Protein AF-A0A1V9YMW7-F1 (afdb_monomer)

Organism: Achlya hypogyna (NCBI:txid1202772)

Solvent-accessible surface area (backbone atoms only — not comparable to full-atom values): 20521 Å² total; per-residue (Å²): 128,87,73,77,84,51,61,49,81,56,49,61,68,67,34,45,72,43,54,56,58,71,46,50,44,55,47,32,55,76,43,71,38,52,63,47,34,66,68,51,30,47,51,53,45,52,53,46,46,53,49,52,53,54,38,52,59,40,14,48,55,47,26,49,73,73,70,50,77,53,41,40,38,67,20,43,52,56,20,37,48,69,77,40,76,81,66,76,57,88,90,73,63,81,77,63,90,65,76,82,75,77,81,75,88,74,88,82,90,83,89,81,88,83,83,90,76,92,71,93,74,79,84,60,65,62,62,53,54,51,46,48,48,50,55,66,66,40,86,42,78,60,72,43,52,73,94,68,50,88,43,75,80,75,49,40,64,57,50,52,50,52,50,52,55,57,60,64,56,50,44,74,57,97,69,34,33,35,47,52,70,71,57,44,54,54,58,72,67,48,84,66,98,58,99,64,78,59,64,68,68,31,55,55,47,30,44,56,58,36,25,87,52,53,66,38,73,60,18,48,52,46,47,48,55,52,50,54,51,48,48,42,47,27,40,56,76,34,66,57,29,55,51,43,52,50,52,52,52,50,52,51,53,54,48,53,52,51,53,47,53,50,51,52,52,51,51,52,51,51,51,53,52,49,54,54,51,51,53,52,50,52,51,54,51,50,64,68,66,50,75,75,74,75,77,75,84,70,88,68,100,70,82,91,76,82,72,81,85,82,74,81,70,82,81,78,70,80,55,76,70,78,70,60,81,77,64,77,83,77,84,77,81,82,77,88,127

Mean predicted aligned error: 17.95 Å

Sequence (337 aa):
MVFTAYLREADIAAMEDCIKLHEVRRFFLRAGLYLATDATTSQARTTLVAFVADLLKRAQGAMELDGRMEFVAKDIRAALAFIDPRLRIYGLDNVTDEPSQDDDASNSDDESDADDSSSESDSDADDEVDRQVEEALGDEPDFGDGDFSDSEEAGNAGYTAAFAREDALWINENGVFRLENGDAETASAAELDIPYLIPRSAFVSMCAVASNLTISRAGLSALHSAAEHFLFKELENGKLGSDIACTMLQDFVTEQAAERAELEAQIATQAAQLTVLTAKLDKFKQDKMTPRKSLALSDGNTVRVALKDKFGTPRKRLSSEMLQENQPPTPQSVRYR

Structure (mmCIF, N/CA/C/O backbone):
data_AF-A0A1V9YMW7-F1
#
_entry.id   AF-A0A1V9YMW7-F1
#
loop_
_atom_site.group_PDB
_atom_site.id
_atom_site.type_symbol
_atom_site.label_atom_id
_atom_site.label_alt_id
_atom_site.label_comp_id
_atom_site.label_asym_id
_atom_site.label_entity_id
_atom_site.label_seq_id
_atom_site.pdbx_PDB_ins_code
_atom_site.Cartn_x
_atom_site.Cartn_y
_atom_site.Cartn_z
_atom_site.occupancy
_atom_site.B_iso_or_equiv
_atom_site.auth_seq_id
_atom_site.auth_comp_id
_atom_site.auth_asym_id
_atom_site.auth_atom_id
_atom_site.pdbx_PDB_model_num
ATOM 1 N N . MET A 1 1 ? -3.036 8.275 35.159 1.00 44.94 1 MET A N 1
ATOM 2 C CA . MET A 1 1 ? -1.925 7.295 35.220 1.00 44.94 1 MET A CA 1
ATOM 3 C C . MET A 1 1 ? -1.493 7.108 33.773 1.00 44.94 1 MET A C 1
ATOM 5 O O . MET A 1 1 ? -2.373 6.858 32.974 1.00 44.94 1 MET A O 1
ATOM 9 N N . VAL A 1 2 ? -0.243 7.382 33.391 1.00 45.50 2 VAL A N 1
ATOM 10 C CA . VAL A 1 2 ? 0.163 7.354 31.967 1.00 45.50 2 VAL A CA 1
ATOM 11 C C . VAL A 1 2 ? 0.724 5.964 31.660 1.00 45.50 2 VAL A C 1
ATOM 13 O O . VAL A 1 2 ? 1.727 5.581 32.264 1.00 45.50 2 VAL A O 1
ATOM 16 N N . PHE A 1 3 ? 0.075 5.201 30.774 1.00 52.25 3 PHE A N 1
ATOM 17 C CA . PHE A 1 3 ? 0.412 3.801 30.471 1.00 52.25 3 PHE A CA 1
ATOM 18 C C . PHE A 1 3 ? 1.362 3.663 29.265 1.00 52.25 3 PHE A C 1
ATOM 20 O O . PHE A 1 3 ? 1.464 2.604 28.648 1.00 52.25 3 PHE A O 1
ATOM 27 N N . THR A 1 4 ? 2.176 4.686 28.992 1.00 52.09 4 THR A N 1
ATOM 28 C CA . THR A 1 4 ? 3.128 4.747 27.862 1.00 52.09 4 THR A CA 1
ATOM 29 C C . THR A 1 4 ? 4.191 3.637 27.822 1.00 52.09 4 THR A C 1
ATOM 31 O O . THR A 1 4 ? 4.986 3.586 26.888 1.00 52.09 4 THR A O 1
ATOM 34 N N . ALA A 1 5 ? 4.208 2.718 28.791 1.00 51.69 5 ALA A N 1
ATOM 35 C CA . ALA A 1 5 ? 5.076 1.545 28.819 1.00 51.69 5 ALA A CA 1
ATOM 36 C C . ALA A 1 5 ? 4.651 0.408 27.860 1.00 51.69 5 ALA A C 1
ATOM 38 O O . ALA A 1 5 ? 5.422 -0.536 27.689 1.00 51.69 5 ALA A O 1
ATOM 39 N N . TYR A 1 6 ? 3.459 0.461 27.247 1.00 53.25 6 TYR A N 1
ATOM 40 C CA . TYR A 1 6 ? 2.951 -0.638 26.404 1.00 53.25 6 TYR A CA 1
ATOM 41 C C . TYR A 1 6 ? 3.214 -0.500 24.899 1.00 53.25 6 TYR A C 1
ATOM 43 O O . TYR A 1 6 ? 3.014 -1.479 24.175 1.00 53.25 6 TYR A O 1
ATOM 51 N N . LEU A 1 7 ? 3.713 0.651 24.431 1.00 51.72 7 LEU A N 1
ATOM 52 C CA . LEU A 1 7 ? 4.170 0.792 23.048 1.00 51.72 7 LEU A CA 1
ATOM 53 C C . LEU A 1 7 ? 5.567 0.196 22.914 1.00 51.72 7 LEU A C 1
ATOM 55 O O . LEU A 1 7 ? 6.538 0.715 23.470 1.00 51.72 7 LEU A O 1
ATOM 59 N N . ARG A 1 8 ? 5.686 -0.866 22.114 1.00 60.25 8 ARG A N 1
ATOM 60 C CA . ARG A 1 8 ? 6.952 -1.084 21.412 1.00 60.25 8 ARG A CA 1
ATOM 61 C C . ARG A 1 8 ? 7.086 0.069 20.420 1.00 60.25 8 ARG A C 1
ATOM 63 O O . ARG A 1 8 ? 6.078 0.536 19.891 1.00 60.25 8 ARG A O 1
ATOM 70 N N . GLU A 1 9 ? 8.300 0.555 20.166 1.00 63.88 9 GLU A N 1
ATOM 71 C CA . GLU A 1 9 ? 8.512 1.285 18.913 1.00 63.88 9 GLU A CA 1
ATOM 72 C C . GLU A 1 9 ? 7.997 0.360 17.811 1.00 63.88 9 GLU A C 1
ATOM 74 O O . GLU A 1 9 ? 8.502 -0.756 17.680 1.00 63.88 9 GLU A O 1
ATOM 79 N N . ALA A 1 10 ? 6.898 0.757 17.159 1.00 66.00 10 ALA A N 1
ATOM 80 C CA . ALA A 1 10 ? 6.211 -0.098 16.209 1.00 66.00 10 ALA A CA 1
ATOM 81 C C . ALA A 1 10 ? 7.230 -0.492 15.145 1.00 66.00 10 ALA A C 1
ATOM 83 O O . ALA A 1 10 ? 7.746 0.365 14.424 1.00 66.00 10 ALA A O 1
ATOM 84 N N . ASP A 1 11 ? 7.575 -1.776 15.110 1.00 84.56 11 ASP A N 1
ATOM 85 C CA . ASP A 1 11 ? 8.505 -2.297 14.125 1.00 84.56 11 ASP A CA 1
ATOM 86 C C . ASP A 1 11 ? 7.766 -2.331 12.788 1.00 84.56 11 ASP A C 1
ATOM 88 O O . ASP A 1 11 ? 7.056 -3.285 12.468 1.00 84.56 11 ASP A O 1
ATOM 92 N N . ILE A 1 12 ? 7.886 -1.228 12.043 1.00 86.50 12 ILE A N 1
ATOM 93 C CA . ILE A 1 12 ? 7.231 -1.032 10.747 1.00 86.50 12 ILE A CA 1
ATOM 94 C C . ILE A 1 12 ? 7.592 -2.181 9.803 1.00 86.50 12 ILE A C 1
ATOM 96 O O . ILE A 1 12 ? 6.722 -2.658 9.083 1.00 86.50 12 ILE A O 1
ATOM 100 N N . ALA A 1 13 ? 8.830 -2.685 9.848 1.00 88.69 13 ALA A N 1
ATOM 101 C CA . ALA A 1 13 ? 9.242 -3.806 9.010 1.00 88.69 13 ALA A CA 1
ATOM 102 C C . ALA A 1 13 ? 8.503 -5.099 9.395 1.00 88.69 13 ALA A C 1
ATOM 104 O O . ALA A 1 13 ? 7.982 -5.792 8.525 1.00 88.69 13 ALA A O 1
ATOM 105 N N . ALA A 1 14 ? 8.370 -5.388 10.692 1.00 90.62 14 ALA A N 1
ATOM 106 C CA . ALA A 1 14 ? 7.600 -6.546 11.151 1.00 90.62 14 ALA A CA 1
ATOM 107 C C . ALA A 1 14 ? 6.091 -6.418 10.860 1.00 90.62 14 ALA A C 1
ATOM 109 O O . ALA A 1 14 ? 5.421 -7.41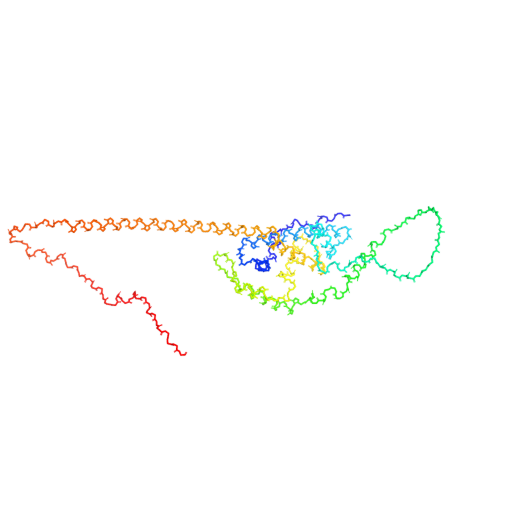6 10.591 1.00 90.62 14 ALA A O 1
ATOM 110 N N . MET A 1 15 ? 5.540 -5.200 10.884 1.00 91.94 15 MET A N 1
ATOM 111 C CA . MET A 1 15 ? 4.154 -4.954 10.470 1.00 91.94 15 MET A CA 1
ATOM 112 C C . MET A 1 15 ? 3.974 -5.127 8.956 1.00 91.94 15 MET A C 1
ATOM 114 O O . MET A 1 15 ? 2.968 -5.684 8.523 1.00 91.94 15 MET A O 1
ATOM 118 N N . GLU A 1 16 ? 4.947 -4.709 8.144 1.00 93.69 16 GLU A N 1
ATOM 119 C CA . GLU A 1 16 ? 4.937 -4.937 6.695 1.00 93.69 16 GLU A CA 1
ATOM 120 C C . GLU A 1 16 ? 4.926 -6.423 6.325 1.00 93.69 16 GLU A C 1
ATOM 122 O O . GLU A 1 16 ? 4.269 -6.797 5.354 1.00 93.69 16 GLU A O 1
ATOM 127 N N . ASP A 1 17 ? 5.590 -7.278 7.105 1.00 92.62 17 ASP A N 1
ATOM 128 C CA . ASP A 1 17 ? 5.588 -8.732 6.894 1.00 92.62 17 ASP A CA 1
ATOM 129 C C . ASP A 1 17 ? 4.215 -9.382 7.157 1.00 92.62 17 ASP A C 1
ATOM 131 O O . ASP A 1 17 ? 3.960 -10.500 6.702 1.00 92.62 17 ASP A O 1
ATOM 135 N N . CYS A 1 18 ? 3.303 -8.682 7.844 1.00 90.06 18 CYS A N 1
ATOM 136 C CA . CYS A 1 18 ? 1.935 -9.151 8.074 1.00 90.06 18 CYS A CA 1
ATOM 137 C C . CYS A 1 18 ? 1.055 -9.055 6.816 1.00 90.06 18 CYS A C 1
ATOM 139 O O . CYS A 1 18 ? 0.044 -9.751 6.742 1.00 90.06 18 CYS A O 1
ATOM 141 N N . ILE A 1 19 ? 1.425 -8.208 5.845 1.00 91.38 19 ILE A N 1
ATOM 142 C CA . ILE A 1 19 ? 0.651 -7.958 4.622 1.00 91.38 19 ILE A CA 1
ATOM 143 C C . ILE A 1 19 ? 1.458 -8.392 3.400 1.00 91.38 19 ILE A C 1
ATOM 145 O O . ILE A 1 19 ? 2.584 -7.941 3.154 1.00 91.38 19 ILE A O 1
ATOM 149 N N . LYS A 1 20 ? 0.861 -9.241 2.565 1.00 91.25 20 LYS A N 1
ATOM 150 C CA . LYS A 1 20 ? 1.520 -9.715 1.347 1.00 91.25 20 LYS A CA 1
ATOM 151 C C . LYS A 1 20 ? 1.349 -8.703 0.219 1.00 91.25 20 LYS A C 1
ATOM 153 O O . LYS A 1 20 ? 0.294 -8.100 0.052 1.00 91.25 20 LYS A O 1
ATOM 158 N N . LEU A 1 21 ? 2.366 -8.576 -0.634 1.00 92.06 21 LEU A N 1
ATOM 159 C CA . LEU A 1 21 ? 2.339 -7.618 -1.750 1.00 92.06 21 LEU A CA 1
ATOM 160 C C . LEU A 1 21 ? 1.147 -7.836 -2.698 1.00 92.06 21 LEU A C 1
ATOM 162 O O . LEU A 1 21 ? 0.528 -6.874 -3.137 1.00 92.06 21 LEU A O 1
ATOM 166 N N . HIS A 1 22 ? 0.770 -9.085 -2.979 1.00 88.19 22 HIS A N 1
ATOM 167 C CA . HIS A 1 22 ? -0.376 -9.353 -3.853 1.00 88.19 22 HIS A CA 1
ATOM 168 C C . HIS A 1 22 ? -1.714 -8.891 -3.251 1.00 88.19 22 HIS A C 1
ATOM 170 O O . HIS A 1 22 ? -2.590 -8.495 -4.006 1.00 88.19 22 HIS A O 1
ATOM 176 N N . GLU A 1 23 ? -1.858 -8.861 -1.921 1.00 89.06 23 GLU A N 1
ATOM 177 C CA . GLU A 1 23 ? -3.057 -8.338 -1.246 1.00 89.06 23 GLU A CA 1
ATOM 178 C C . GLU A 1 23 ? -3.166 -6.820 -1.455 1.00 89.06 23 GLU A C 1
ATOM 180 O O . GLU A 1 23 ? -4.237 -6.309 -1.765 1.00 89.06 23 GLU A O 1
ATOM 185 N N . VAL A 1 24 ? -2.037 -6.105 -1.398 1.00 92.31 24 VAL A N 1
ATOM 186 C CA . VAL A 1 24 ? -1.966 -4.658 -1.673 1.00 92.31 24 VAL A CA 1
ATOM 187 C C . VAL A 1 24 ? -2.213 -4.353 -3.152 1.00 92.31 24 VAL A C 1
ATOM 189 O O . VAL A 1 24 ? -2.886 -3.380 -3.489 1.00 92.31 24 VAL A O 1
ATOM 192 N N . ARG A 1 25 ? -1.730 -5.203 -4.063 1.00 91.44 25 ARG A N 1
ATOM 193 C CA . ARG A 1 25 ? -1.925 -5.027 -5.510 1.00 91.44 25 ARG A CA 1
ATOM 194 C C . ARG A 1 25 ? -3.406 -5.035 -5.919 1.00 91.44 25 ARG A C 1
ATOM 196 O O . ARG A 1 25 ? -3.775 -4.382 -6.888 1.00 91.44 25 ARG A O 1
ATOM 203 N N . ARG A 1 26 ? -4.285 -5.691 -5.161 1.00 88.12 26 ARG A N 1
ATOM 204 C CA . ARG A 1 26 ? -5.742 -5.675 -5.404 1.00 88.12 26 ARG A CA 1
ATOM 205 C C . ARG A 1 26 ? -6.348 -4.274 -5.295 1.00 88.12 26 ARG A C 1
ATOM 207 O O . ARG A 1 26 ? -7.312 -3.961 -5.996 1.00 88.12 26 ARG A O 1
ATOM 214 N N . PHE A 1 27 ? -5.764 -3.403 -4.473 1.00 90.06 27 PHE A N 1
ATOM 215 C CA . PHE A 1 27 ? -6.187 -2.005 -4.382 1.00 90.06 27 PHE A CA 1
ATOM 216 C C . PHE A 1 27 ? -5.846 -1.221 -5.647 1.00 90.06 27 PHE A C 1
ATOM 218 O O . PHE A 1 27 ? -6.590 -0.318 -6.008 1.00 90.06 27 PHE A O 1
ATOM 225 N N . PHE A 1 28 ? -4.772 -1.590 -6.352 1.00 90.81 28 PHE A N 1
ATOM 226 C CA . PHE A 1 28 ? -4.370 -0.924 -7.590 1.00 90.81 28 PHE A CA 1
ATOM 227 C C . PHE A 1 28 ? -5.447 -1.120 -8.656 1.00 90.81 28 PHE A C 1
ATOM 229 O O . PHE A 1 28 ? -5.926 -0.136 -9.210 1.00 90.81 28 PHE A O 1
ATOM 236 N N . LEU A 1 29 ? -5.916 -2.360 -8.853 1.00 87.31 29 LEU A N 1
ATOM 237 C CA . LEU A 1 29 ? -7.012 -2.661 -9.783 1.00 87.31 29 LEU A CA 1
ATOM 238 C C . LEU A 1 29 ? -8.250 -1.797 -9.496 1.00 87.31 29 LEU A C 1
ATOM 240 O O . LEU A 1 29 ? -8.831 -1.215 -10.409 1.00 87.31 29 LEU A O 1
ATOM 244 N N . ARG A 1 30 ? -8.643 -1.697 -8.224 1.00 86.06 30 ARG A N 1
ATOM 245 C CA . ARG A 1 30 ? -9.844 -0.957 -7.805 1.00 86.06 30 ARG A CA 1
ATOM 246 C C . ARG A 1 30 ? -9.666 0.556 -7.901 1.00 86.06 30 ARG A C 1
ATOM 248 O O . ARG A 1 30 ? -10.624 1.250 -8.208 1.00 86.06 30 ARG A O 1
ATOM 255 N N . ALA A 1 31 ? -8.445 1.052 -7.717 1.00 86.31 31 ALA A N 1
ATOM 256 C CA . ALA A 1 31 ? -8.077 2.445 -7.953 1.00 86.31 31 ALA A CA 1
ATOM 257 C C . ALA A 1 31 ? -7.868 2.777 -9.449 1.00 86.31 31 ALA A C 1
ATOM 259 O O . ALA A 1 31 ? -7.462 3.889 -9.780 1.00 86.31 31 ALA A O 1
ATOM 260 N N . GLY A 1 32 ? -8.104 1.828 -10.368 1.00 86.94 32 GLY A N 1
ATOM 261 C CA . GLY A 1 32 ? -7.918 2.024 -11.811 1.00 86.94 32 GLY A CA 1
ATOM 262 C C . GLY A 1 32 ? -6.454 2.001 -12.273 1.00 86.94 32 GLY A C 1
ATOM 263 O O . GLY A 1 32 ? -6.141 2.440 -13.381 1.00 86.94 32 GLY A O 1
ATOM 264 N N . LEU A 1 33 ? -5.547 1.493 -11.438 1.00 88.12 33 LEU A N 1
ATOM 265 C CA . LEU A 1 33 ? -4.131 1.305 -11.737 1.00 88.12 33 LEU A CA 1
ATOM 266 C C . LEU A 1 33 ? -3.898 -0.128 -12.244 1.00 88.12 33 LEU A C 1
ATOM 268 O O . LEU A 1 33 ? -3.867 -1.089 -11.479 1.00 88.12 33 LEU A O 1
ATOM 272 N N . TYR A 1 34 ? -3.706 -0.271 -13.555 1.00 90.00 34 TYR A N 1
ATOM 273 C CA . TYR A 1 34 ? -3.524 -1.574 -14.224 1.00 90.00 34 TYR A CA 1
ATOM 274 C C . TYR A 1 34 ? -2.059 -1.961 -14.456 1.00 90.00 34 TYR A C 1
ATOM 276 O O . TYR A 1 34 ? -1.761 -2.962 -15.109 1.00 90.00 34 TYR A O 1
ATOM 284 N N . LEU A 1 35 ? -1.145 -1.148 -13.938 1.00 89.50 35 LEU A N 1
ATOM 285 C CA . LEU A 1 35 ? 0.289 -1.388 -13.923 1.00 89.50 35 LEU A CA 1
ATOM 286 C C . LEU A 1 35 ? 0.737 -1.358 -12.463 1.00 89.50 35 LEU A C 1
ATOM 288 O O . LEU A 1 35 ? 0.311 -0.489 -11.705 1.00 89.50 35 LEU A O 1
ATOM 292 N N . ALA A 1 36 ? 1.574 -2.313 -12.075 1.00 91.44 36 ALA A N 1
ATOM 293 C CA . ALA A 1 36 ? 2.158 -2.434 -10.744 1.00 91.44 36 ALA A CA 1
ATOM 294 C C . ALA A 1 36 ? 3.602 -2.944 -10.859 1.00 91.44 36 ALA A C 1
ATOM 296 O O . ALA A 1 36 ? 3.930 -3.737 -11.733 1.00 91.44 36 ALA A O 1
ATOM 297 N N . THR A 1 37 ? 4.478 -2.513 -9.963 1.00 91.81 37 THR A N 1
ATOM 298 C CA . THR A 1 37 ? 5.817 -3.093 -9.766 1.00 91.81 37 THR A CA 1
ATOM 299 C C . THR A 1 37 ? 5.946 -3.512 -8.309 1.00 91.81 37 THR A C 1
ATOM 301 O O . THR A 1 37 ? 5.198 -3.025 -7.454 1.00 91.81 37 THR A O 1
ATOM 304 N N . ASP A 1 38 ? 6.900 -4.384 -7.983 1.00 91.69 38 ASP A N 1
ATOM 305 C CA . ASP A 1 38 ? 7.147 -4.733 -6.576 1.00 91.69 38 ASP A CA 1
ATOM 306 C C . ASP A 1 38 ? 7.509 -3.491 -5.748 1.00 91.69 38 ASP A C 1
ATOM 308 O O . ASP A 1 38 ? 7.054 -3.351 -4.615 1.00 91.69 38 ASP A O 1
ATOM 312 N N . ALA A 1 39 ? 8.249 -2.542 -6.331 1.00 91.12 39 ALA A N 1
ATOM 313 C CA . ALA A 1 39 ? 8.618 -1.292 -5.672 1.00 91.12 39 ALA A CA 1
ATOM 314 C C . ALA A 1 39 ? 7.397 -0.419 -5.341 1.00 91.12 39 ALA A C 1
ATOM 316 O O . ALA A 1 39 ? 7.252 0.041 -4.211 1.00 91.12 39 ALA A O 1
ATOM 317 N N . THR A 1 40 ? 6.488 -0.228 -6.300 1.00 92.94 40 THR A N 1
ATOM 318 C CA . THR A 1 40 ? 5.275 0.585 -6.092 1.00 92.94 40 THR A CA 1
ATOM 319 C C . THR A 1 40 ? 4.273 -0.096 -5.168 1.00 92.94 40 THR A C 1
ATOM 321 O O . THR A 1 40 ? 3.669 0.554 -4.316 1.00 92.94 40 THR A O 1
ATOM 324 N N . THR A 1 41 ? 4.155 -1.420 -5.259 1.00 94.25 41 THR A N 1
ATOM 325 C CA . THR A 1 41 ? 3.329 -2.212 -4.340 1.00 94.25 41 THR A CA 1
ATOM 326 C C . THR A 1 41 ? 3.897 -2.167 -2.919 1.00 94.25 41 THR A C 1
ATOM 328 O O . THR A 1 41 ? 3.149 -2.006 -1.955 1.00 94.25 41 THR A O 1
ATOM 331 N N . SER A 1 42 ? 5.225 -2.237 -2.775 1.00 94.50 42 SER A N 1
ATOM 332 C CA . SER A 1 42 ? 5.903 -2.070 -1.488 1.00 94.50 42 SER A CA 1
ATOM 333 C C . SER A 1 42 ? 5.702 -0.666 -0.930 1.00 94.50 42 SER A C 1
ATOM 335 O O . SER A 1 42 ? 5.439 -0.535 0.258 1.00 94.50 42 SER A O 1
ATOM 337 N N . GLN A 1 43 ? 5.763 0.374 -1.766 1.00 94.44 43 GLN A N 1
ATOM 338 C CA . GLN A 1 43 ? 5.494 1.750 -1.347 1.00 94.44 43 GLN A CA 1
ATOM 339 C C . GLN A 1 43 ? 4.078 1.887 -0.770 1.00 94.44 43 GLN A C 1
ATOM 341 O O . GLN A 1 43 ? 3.918 2.409 0.331 1.00 94.44 43 GLN A O 1
ATOM 346 N N . ALA A 1 44 ? 3.065 1.362 -1.466 1.00 95.06 44 ALA A N 1
ATOM 347 C CA . ALA A 1 44 ? 1.686 1.360 -0.980 1.00 95.06 44 ALA A CA 1
ATOM 348 C C . ALA A 1 44 ? 1.535 0.589 0.344 1.00 95.06 44 ALA A C 1
ATOM 350 O O . ALA A 1 44 ? 0.868 1.065 1.264 1.00 95.06 44 ALA A O 1
ATOM 351 N N . ARG A 1 45 ? 2.210 -0.563 0.475 1.00 96.00 45 ARG A N 1
ATOM 352 C CA . ARG A 1 45 ? 2.240 -1.348 1.717 1.00 96.00 45 ARG A CA 1
ATOM 353 C C . ARG A 1 45 ? 2.843 -0.555 2.874 1.00 96.00 45 ARG A C 1
ATOM 355 O O . ARG A 1 45 ? 2.235 -0.485 3.937 1.00 96.00 45 ARG A O 1
ATOM 362 N N . THR A 1 46 ? 4.001 0.070 2.669 1.00 95.06 46 THR A N 1
ATOM 363 C CA . THR A 1 46 ? 4.661 0.901 3.683 1.00 95.06 46 THR A CA 1
ATOM 364 C C . THR A 1 46 ? 3.769 2.069 4.102 1.00 95.06 46 THR A C 1
ATOM 366 O O . THR A 1 46 ? 3.656 2.359 5.291 1.00 95.06 46 THR A O 1
ATOM 369 N N . THR A 1 47 ? 3.083 2.721 3.156 1.00 94.44 47 THR A N 1
ATOM 370 C CA . THR A 1 47 ? 2.145 3.813 3.462 1.00 94.44 47 THR A CA 1
ATOM 371 C C . THR A 1 47 ? 0.952 3.337 4.292 1.00 94.44 47 THR A C 1
ATOM 373 O O . THR A 1 47 ? 0.611 3.984 5.282 1.00 94.44 47 THR A O 1
ATOM 376 N N . LEU A 1 48 ? 0.358 2.192 3.946 1.00 95.06 48 LEU A N 1
ATOM 377 C CA . LEU A 1 48 ? -0.719 1.576 4.725 1.00 95.06 48 LEU A CA 1
ATOM 378 C C . LEU A 1 48 ? -0.265 1.243 6.153 1.00 95.06 48 LEU A C 1
ATOM 380 O O . LEU A 1 48 ? -0.939 1.594 7.119 1.00 95.06 48 LEU A O 1
ATOM 384 N N . VAL A 1 49 ? 0.893 0.596 6.298 1.00 94.81 49 VAL A N 1
ATOM 385 C CA . VAL A 1 49 ? 1.437 0.208 7.606 1.00 94.81 49 VAL A CA 1
ATOM 386 C C . VAL A 1 49 ? 1.753 1.433 8.460 1.00 94.81 49 VAL A C 1
ATOM 388 O O . VAL A 1 49 ? 1.428 1.449 9.646 1.00 94.81 49 VAL A O 1
ATOM 391 N N . ALA A 1 50 ? 2.333 2.480 7.870 1.00 93.44 50 ALA A N 1
ATOM 392 C CA . ALA A 1 50 ? 2.602 3.730 8.572 1.00 93.44 50 ALA A CA 1
ATOM 393 C C . ALA A 1 50 ? 1.310 4.388 9.085 1.00 93.44 50 ALA A C 1
ATOM 395 O O . ALA A 1 50 ? 1.279 4.873 10.216 1.00 93.44 50 ALA A O 1
ATOM 396 N N . PHE A 1 51 ? 0.238 4.358 8.287 1.00 93.56 51 PHE A N 1
ATOM 397 C CA . PHE A 1 51 ? -1.079 4.831 8.709 1.00 93.56 51 PHE A CA 1
ATOM 398 C C . PHE A 1 51 ? -1.636 4.003 9.873 1.00 93.56 51 PHE A C 1
ATOM 400 O O . PHE A 1 51 ? -2.029 4.573 10.888 1.00 93.56 51 PHE A O 1
ATOM 407 N N . VAL A 1 52 ? -1.609 2.670 9.774 1.00 94.12 52 VAL A N 1
ATOM 408 C CA . VAL A 1 52 ? -2.073 1.770 10.845 1.00 94.12 52 VAL A CA 1
ATOM 409 C C . VAL A 1 52 ? -1.281 1.993 12.136 1.00 94.12 52 VAL A C 1
ATOM 411 O O . VAL A 1 52 ? -1.869 2.062 13.212 1.00 94.12 52 VAL A O 1
ATOM 414 N N . ALA A 1 53 ? 0.040 2.153 12.046 1.00 92.75 53 ALA A N 1
ATOM 415 C CA . ALA A 1 53 ? 0.890 2.410 13.204 1.00 92.75 53 ALA A CA 1
ATOM 416 C C . ALA A 1 53 ? 0.553 3.747 13.892 1.00 92.75 53 ALA A C 1
ATOM 418 O O . ALA A 1 53 ? 0.458 3.793 15.121 1.00 92.75 53 ALA A O 1
ATOM 419 N N . ASP A 1 54 ? 0.337 4.827 13.128 1.00 91.94 54 ASP A N 1
ATOM 420 C CA . ASP A 1 54 ? -0.063 6.122 13.701 1.00 91.94 54 ASP A CA 1
ATOM 421 C C . ASP A 1 54 ? -1.480 6.070 14.291 1.00 91.94 54 ASP A C 1
ATOM 423 O O . ASP A 1 54 ? -1.725 6.596 15.379 1.00 91.94 54 ASP A O 1
ATOM 427 N N . LEU A 1 55 ? -2.400 5.372 13.620 1.00 92.75 55 LEU A N 1
ATOM 428 C CA . LEU A 1 55 ? -3.773 5.183 14.082 1.00 92.75 55 LEU A CA 1
ATOM 429 C C . LEU A 1 55 ? -3.824 4.416 15.404 1.00 92.75 55 LEU A C 1
ATOM 431 O O . LEU A 1 55 ? -4.448 4.892 16.349 1.00 92.75 55 LEU A O 1
ATOM 435 N N . LEU A 1 56 ? -3.115 3.289 15.519 1.00 92.56 56 LEU A N 1
ATOM 436 C CA . LEU A 1 56 ? -3.048 2.508 16.759 1.00 92.56 56 LEU A CA 1
ATOM 437 C C . LEU A 1 56 ? -2.413 3.300 17.904 1.00 92.56 56 LEU A C 1
ATOM 439 O O . LEU A 1 56 ? -2.902 3.267 19.033 1.00 92.56 56 LEU A O 1
ATOM 443 N N . LYS A 1 57 ? -1.363 4.075 17.613 1.00 91.00 57 LYS A N 1
ATOM 444 C CA . LYS A 1 57 ? -0.721 4.942 18.606 1.00 91.00 57 LYS A CA 1
ATOM 445 C C . LYS A 1 57 ? -1.686 5.990 19.166 1.00 91.00 57 LYS A C 1
ATOM 447 O O . LYS A 1 57 ? -1.657 6.273 20.362 1.00 91.00 57 LYS A O 1
ATOM 452 N N . ARG A 1 58 ? -2.533 6.578 18.320 1.00 91.19 58 ARG A N 1
ATOM 453 C CA . ARG A 1 58 ? -3.545 7.562 18.741 1.00 91.19 58 ARG A CA 1
ATOM 454 C C . ARG A 1 58 ? -4.726 6.910 19.443 1.00 91.19 58 ARG A C 1
ATOM 456 O O . ARG A 1 58 ? -5.176 7.438 20.455 1.00 91.19 58 ARG A O 1
ATOM 463 N N . ALA A 1 59 ? -5.169 5.756 18.951 1.00 91.50 59 ALA A N 1
ATOM 464 C CA . ALA A 1 59 ? -6.223 4.966 19.576 1.00 91.50 59 ALA A CA 1
ATOM 465 C C . ALA A 1 59 ? -5.828 4.574 21.000 1.00 91.50 59 ALA A C 1
ATOM 467 O O . ALA A 1 59 ? -6.659 4.588 21.898 1.00 91.50 59 ALA A O 1
ATOM 468 N N . GLN A 1 60 ? -4.539 4.320 21.240 1.00 89.88 60 GLN A N 1
ATOM 469 C CA . GLN A 1 60 ? -4.063 4.003 22.581 1.00 89.88 60 GLN A CA 1
ATOM 470 C C . GLN A 1 60 ? -4.207 5.202 23.517 1.00 89.88 60 GLN A C 1
ATOM 472 O O . GLN A 1 60 ? -4.573 5.030 24.670 1.00 89.88 60 GLN A O 1
ATOM 477 N N . GLY A 1 61 ? -3.971 6.420 23.023 1.00 89.19 61 GLY A N 1
ATOM 478 C CA . GLY A 1 61 ? -4.218 7.633 23.799 1.00 89.19 61 GLY A CA 1
ATOM 479 C C . GLY A 1 61 ? -5.683 7.773 24.218 1.00 89.19 61 GLY A C 1
ATOM 480 O O . GLY A 1 61 ? -5.940 8.128 25.363 1.00 89.19 61 GLY A O 1
ATOM 481 N N . ALA A 1 62 ? -6.627 7.454 23.326 1.00 89.00 62 ALA A N 1
ATOM 482 C CA . ALA A 1 62 ? -8.059 7.443 23.641 1.00 89.00 62 ALA A CA 1
ATOM 483 C C . ALA A 1 62 ? -8.409 6.348 24.665 1.00 89.00 62 ALA A C 1
ATOM 485 O O . ALA A 1 62 ? -9.016 6.631 25.692 1.00 89.00 62 ALA A O 1
ATOM 486 N N . MET A 1 63 ? -7.907 5.132 24.455 1.00 91.31 63 MET A N 1
ATOM 487 C CA . MET A 1 63 ? -8.099 4.005 25.369 1.00 91.31 63 MET A CA 1
ATOM 488 C C . MET A 1 63 ? -7.546 4.295 26.778 1.00 91.31 63 MET A C 1
ATOM 490 O O . MET A 1 63 ? -8.166 3.945 27.782 1.00 91.31 63 MET A O 1
ATOM 494 N N . GLU A 1 64 ? -6.377 4.941 26.867 1.00 89.31 64 GLU A N 1
ATOM 495 C CA . GLU A 1 64 ? -5.747 5.317 28.137 1.00 89.31 64 GLU A CA 1
ATOM 496 C C . GLU A 1 64 ? -6.518 6.417 28.880 1.00 89.31 64 GLU A C 1
ATOM 498 O O . GLU A 1 64 ? -6.511 6.421 30.113 1.00 89.31 64 GLU A O 1
ATOM 503 N N . LEU A 1 65 ? -7.172 7.337 28.157 1.00 88.12 65 LEU A N 1
ATOM 504 C CA . LEU A 1 65 ? -8.042 8.357 28.755 1.00 88.12 65 LEU A CA 1
ATOM 505 C C . LEU A 1 65 ? -9.254 7.714 29.439 1.00 88.12 65 LEU A C 1
ATOM 507 O O . LEU A 1 65 ? -9.581 8.103 30.557 1.00 88.12 65 LEU A O 1
ATOM 511 N N . ASP A 1 66 ? -9.813 6.672 28.824 1.00 87.06 66 ASP A N 1
ATOM 512 C CA . ASP A 1 66 ? -10.938 5.898 29.362 1.00 87.06 66 ASP A CA 1
ATOM 513 C C . ASP A 1 66 ? -10.504 4.867 30.430 1.00 87.06 66 ASP A C 1
ATOM 515 O O . ASP A 1 66 ? -11.328 4.164 31.011 1.00 87.06 66 ASP A O 1
ATOM 519 N N . GLY A 1 67 ? -9.199 4.729 30.700 1.00 85.50 67 GLY A N 1
ATOM 520 C CA . GLY A 1 67 ? -8.669 3.786 31.693 1.00 85.50 67 GLY A CA 1
ATOM 521 C C . GLY A 1 67 ? -8.815 2.304 31.317 1.00 85.50 67 GLY A C 1
ATOM 522 O O . GLY A 1 67 ? -8.703 1.440 32.192 1.00 85.50 67 GLY A O 1
ATOM 523 N N . ARG A 1 68 ? -9.049 1.999 30.033 1.00 87.81 68 ARG A N 1
ATOM 524 C CA . ARG A 1 68 ? -9.200 0.635 29.501 1.00 87.81 68 ARG A CA 1
ATOM 525 C C . ARG A 1 68 ? -7.850 0.033 29.090 1.00 87.81 68 ARG A C 1
ATOM 527 O O . ARG A 1 68 ? -6.850 0.729 28.947 1.00 87.81 68 ARG A O 1
ATOM 534 N N . MET A 1 69 ? -7.823 -1.291 28.914 1.00 87.00 69 MET A N 1
ATOM 535 C CA . MET A 1 69 ? -6.645 -2.067 28.471 1.00 87.00 69 MET A CA 1
ATOM 536 C C . MET A 1 69 ? -6.929 -2.904 27.210 1.00 87.00 69 MET A C 1
ATOM 538 O O . MET A 1 69 ? -6.186 -3.831 26.888 1.00 87.00 69 MET A O 1
ATOM 542 N N . GLU A 1 70 ? -8.014 -2.583 26.511 1.00 88.12 70 GLU A N 1
ATOM 543 C CA . GLU A 1 70 ? -8.450 -3.219 25.272 1.00 88.12 70 GLU A CA 1
ATOM 544 C C . GLU A 1 70 ? -8.922 -2.140 24.296 1.00 88.12 70 GLU A C 1
ATOM 546 O O . GLU A 1 70 ? -9.668 -1.238 24.685 1.00 88.12 70 GLU A O 1
ATOM 551 N N . PHE A 1 71 ? -8.509 -2.255 23.032 1.00 87.50 71 PHE A N 1
ATOM 552 C CA . PHE A 1 71 ? -8.957 -1.364 21.967 1.00 87.50 71 PHE A CA 1
ATOM 553 C C . PHE A 1 71 ? -10.405 -1.659 21.569 1.00 87.50 71 PHE A C 1
ATOM 555 O O . PHE A 1 71 ? -10.740 -2.773 21.144 1.00 87.50 71 PHE A O 1
ATOM 562 N N . VAL A 1 72 ? -11.247 -0.631 21.602 1.00 88.50 72 VAL A N 1
ATOM 563 C CA . VAL A 1 72 ? -12.635 -0.685 21.125 1.00 88.50 72 VAL A CA 1
ATOM 564 C C . VAL A 1 72 ? -12.846 0.206 19.905 1.00 88.50 72 VAL A C 1
ATOM 566 O O . VAL A 1 72 ? -11.991 1.012 19.536 1.00 88.50 72 VAL A O 1
ATOM 569 N N . ALA A 1 73 ? -13.992 0.061 19.238 1.00 87.06 73 ALA A N 1
ATOM 570 C CA . ALA A 1 73 ? -14.311 0.838 18.038 1.00 87.06 73 ALA A CA 1
ATOM 571 C C . ALA A 1 73 ? -14.270 2.359 18.282 1.00 87.06 73 ALA A C 1
ATOM 573 O O . ALA A 1 73 ? -13.812 3.102 17.412 1.00 87.06 73 ALA A O 1
ATOM 574 N N . LYS A 1 74 ? -14.675 2.816 19.477 1.00 86.69 74 LYS A N 1
ATOM 575 C CA . LYS A 1 74 ? -14.593 4.225 19.902 1.00 86.69 74 LYS A CA 1
ATOM 576 C C . LYS A 1 74 ? -13.159 4.762 19.849 1.00 86.69 74 LYS A C 1
ATOM 578 O O . LYS A 1 74 ? -12.959 5.861 19.340 1.00 86.69 74 LYS A O 1
ATOM 583 N N . ASP A 1 75 ? -12.167 3.974 20.270 1.00 90.94 75 ASP A N 1
ATOM 584 C CA . ASP A 1 75 ? -10.753 4.379 20.249 1.00 90.94 75 ASP A CA 1
ATOM 585 C C . ASP A 1 75 ? -10.259 4.617 18.824 1.00 90.94 75 ASP A C 1
ATOM 587 O O . ASP A 1 75 ? -9.596 5.614 18.536 1.00 90.94 75 ASP A O 1
ATOM 591 N N . ILE A 1 76 ? -10.620 3.708 17.914 1.00 90.62 76 ILE A N 1
ATOM 592 C CA . ILE A 1 76 ? -10.270 3.808 16.496 1.00 90.62 76 ILE A CA 1
ATOM 593 C C . ILE A 1 76 ? -10.962 5.015 15.860 1.00 90.62 76 ILE A C 1
ATOM 595 O O . ILE A 1 76 ? -10.322 5.763 15.123 1.00 90.62 76 ILE A O 1
ATOM 599 N N . ARG A 1 77 ? -12.242 5.252 16.175 1.00 86.56 77 ARG A N 1
ATOM 600 C CA . ARG A 1 77 ? -13.000 6.413 15.687 1.00 86.56 77 ARG A CA 1
ATOM 601 C C . ARG A 1 77 ? -12.382 7.728 16.171 1.00 86.56 77 ARG A C 1
ATOM 603 O O . ARG A 1 77 ? -12.158 8.630 15.366 1.00 86.56 77 ARG A O 1
ATOM 610 N N . ALA A 1 78 ? -12.059 7.822 17.460 1.00 87.44 78 ALA A N 1
ATOM 611 C CA . ALA A 1 78 ? -11.423 8.999 18.047 1.00 87.44 78 ALA A CA 1
ATOM 612 C C . ALA A 1 78 ? -10.043 9.266 17.423 1.00 87.44 78 ALA A C 1
ATOM 614 O O . ALA A 1 78 ? -9.714 10.401 17.071 1.00 87.44 78 ALA A O 1
ATOM 615 N N . ALA A 1 79 ? -9.253 8.210 17.214 1.00 91.25 79 ALA A N 1
ATOM 616 C CA . ALA A 1 79 ? -7.966 8.294 16.536 1.00 91.25 79 ALA A CA 1
ATOM 617 C C . ALA A 1 79 ? -8.100 8.758 15.081 1.00 91.25 79 ALA A C 1
ATOM 619 O O . ALA A 1 79 ? -7.326 9.602 14.625 1.00 91.25 79 ALA A O 1
ATOM 620 N N . LEU A 1 80 ? -9.099 8.243 14.365 1.00 89.12 80 LEU A N 1
ATOM 621 C CA . LEU A 1 80 ? -9.363 8.590 12.976 1.00 89.12 80 LEU A CA 1
ATOM 622 C C . LEU A 1 80 ? -9.757 10.055 12.812 1.00 89.12 80 LEU A C 1
ATOM 624 O O . LEU A 1 80 ? -9.191 10.745 11.966 1.00 89.12 80 LEU A O 1
ATOM 628 N N . ALA A 1 81 ? -10.664 10.537 13.667 1.00 86.12 81 ALA A N 1
ATOM 629 C CA . ALA A 1 81 ? -11.091 11.931 13.691 1.00 86.12 81 ALA A CA 1
ATOM 630 C C . ALA A 1 81 ? -9.911 12.893 13.904 1.00 86.12 81 ALA A C 1
ATOM 632 O O . ALA A 1 81 ? -9.932 14.021 13.411 1.00 86.12 81 ALA A O 1
ATOM 633 N N . PHE A 1 82 ? -8.860 12.442 14.597 1.00 84.88 82 PHE A N 1
ATOM 634 C CA . PHE A 1 82 ? -7.632 13.210 14.767 1.00 84.88 82 PHE A CA 1
ATOM 635 C C . PHE A 1 82 ? -6.739 13.210 13.512 1.00 84.88 82 PHE A C 1
ATOM 637 O O . PHE A 1 82 ? -6.119 14.230 13.210 1.00 84.88 82 PHE A O 1
ATOM 644 N N . ILE A 1 83 ? -6.624 12.080 12.801 1.00 84.75 83 ILE A N 1
ATOM 645 C CA . ILE A 1 83 ? -5.736 11.946 11.629 1.00 84.75 83 ILE A CA 1
ATOM 646 C C . ILE A 1 83 ? -6.331 12.627 10.398 1.00 84.75 83 ILE A C 1
ATOM 648 O O . ILE A 1 83 ? -5.670 13.447 9.762 1.00 84.75 83 ILE A O 1
ATOM 652 N N . ASP A 1 84 ? -7.571 12.284 10.058 1.00 78.75 84 ASP A N 1
ATOM 653 C CA . ASP A 1 84 ? -8.304 12.878 8.946 1.00 78.75 84 ASP A CA 1
ATOM 654 C C . ASP A 1 84 ? -9.760 13.097 9.384 1.00 78.75 84 ASP A C 1
ATOM 656 O O . ASP A 1 84 ? -10.578 12.180 9.293 1.00 78.75 84 ASP A O 1
ATOM 660 N N . PRO A 1 85 ? -10.124 14.326 9.799 1.00 73.75 85 PRO A N 1
ATOM 661 C CA . PRO A 1 85 ? -11.494 14.671 10.185 1.00 73.75 85 PRO A CA 1
ATOM 662 C C . PRO A 1 85 ? -12.533 14.451 9.073 1.00 73.75 85 PRO A C 1
ATOM 664 O O . PRO A 1 85 ? -13.736 14.534 9.316 1.00 73.75 85 PRO A O 1
ATOM 667 N N . ARG A 1 86 ? -12.088 14.248 7.825 1.00 68.31 86 ARG A N 1
ATOM 668 C CA . ARG A 1 86 ? -12.950 13.993 6.666 1.00 68.31 86 ARG A CA 1
ATOM 669 C C . ARG A 1 86 ? -13.135 12.504 6.394 1.00 68.31 86 ARG A C 1
ATOM 671 O O . ARG A 1 86 ? -13.955 12.167 5.541 1.00 68.31 86 ARG A O 1
ATOM 678 N N . LEU A 1 87 ? -12.374 11.628 7.051 1.00 68.44 87 LEU A N 1
ATOM 679 C CA . LEU A 1 87 ? -12.538 10.187 6.923 1.00 68.44 87 LEU A CA 1
ATOM 680 C C . LEU A 1 87 ? -13.707 9.754 7.810 1.00 68.44 87 LEU A C 1
ATOM 682 O O . LEU A 1 87 ? -13.577 9.605 9.021 1.00 68.44 87 LEU A O 1
ATOM 686 N N . ARG A 1 88 ? -14.872 9.600 7.187 1.00 63.66 88 ARG A N 1
ATOM 687 C CA . ARG A 1 88 ? -16.078 9.061 7.812 1.00 63.66 88 ARG A CA 1
ATOM 688 C C . ARG A 1 88 ? -16.221 7.607 7.407 1.00 63.66 88 ARG A C 1
ATOM 690 O O . ARG A 1 88 ? -16.224 7.309 6.213 1.00 63.66 88 ARG A O 1
ATOM 697 N N . ILE A 1 89 ? -16.292 6.707 8.381 1.00 62.50 89 ILE A N 1
ATOM 698 C CA . ILE A 1 89 ? -16.442 5.277 8.105 1.00 62.50 89 ILE A CA 1
ATOM 699 C C . ILE A 1 89 ? -17.920 4.931 8.245 1.00 62.50 89 ILE A C 1
ATOM 701 O O . ILE A 1 89 ? -18.490 4.982 9.335 1.00 62.50 89 ILE A O 1
ATOM 705 N N . TYR A 1 90 ? -18.538 4.560 7.125 1.00 53.41 90 TYR A N 1
ATOM 706 C CA . TYR A 1 90 ? -19.905 4.046 7.103 1.00 53.41 90 TYR A CA 1
ATOM 707 C C . TYR A 1 90 ? -20.035 2.828 8.032 1.00 53.41 90 TYR A C 1
ATOM 709 O O . TYR A 1 90 ? -19.179 1.947 8.031 1.00 53.41 90 TYR A O 1
ATOM 717 N N . GLY A 1 91 ? -21.091 2.803 8.850 1.00 52.75 91 GLY A N 1
ATOM 718 C CA . GLY A 1 91 ? -21.288 1.797 9.904 1.00 52.75 91 GLY A CA 1
ATOM 719 C C . GLY A 1 91 ? -20.737 2.193 11.281 1.00 52.75 91 GLY A C 1
ATOM 720 O O . GLY A 1 91 ? -21.075 1.546 12.265 1.00 52.75 91 GLY A O 1
ATOM 721 N N . LEU A 1 92 ? -19.957 3.280 11.382 1.00 50.19 92 LEU A N 1
ATOM 722 C CA . LEU A 1 92 ? -19.560 3.891 12.659 1.00 50.19 92 LEU A CA 1
ATOM 723 C C . LEU A 1 92 ? -20.295 5.206 12.971 1.00 50.19 92 LEU A C 1
ATOM 725 O O . LEU A 1 92 ? -20.261 5.618 14.127 1.00 50.19 92 LEU A O 1
ATOM 729 N N . ASP A 1 93 ? -20.954 5.835 11.995 1.00 44.69 93 ASP A N 1
ATOM 730 C CA . ASP A 1 93 ? -21.568 7.172 12.126 1.00 44.69 93 ASP A CA 1
ATOM 731 C C . ASP A 1 93 ? -23.090 7.153 12.391 1.00 44.69 93 ASP A C 1
ATOM 733 O O . ASP A 1 93 ? -23.695 8.208 12.550 1.00 44.69 93 ASP A O 1
ATOM 737 N N . ASN A 1 94 ? -23.729 5.977 12.442 1.00 36.75 94 ASN A N 1
ATOM 738 C CA . ASN A 1 94 ? -25.189 5.864 12.614 1.00 36.75 94 ASN A CA 1
ATOM 739 C C . ASN A 1 94 ? -25.673 5.990 14.068 1.00 36.75 94 ASN A C 1
ATOM 741 O O . ASN A 1 94 ? -26.868 5.866 14.314 1.00 36.75 94 ASN A O 1
ATOM 745 N N . VAL A 1 95 ? -24.784 6.275 15.019 1.00 41.59 95 VAL A N 1
ATOM 746 C CA . VAL A 1 95 ? -25.209 6.830 16.309 1.00 41.59 95 VAL A CA 1
ATOM 747 C C . VAL A 1 95 ? -25.190 8.342 16.142 1.00 41.59 95 VAL A C 1
ATOM 749 O O . VAL A 1 95 ? -24.281 9.035 16.586 1.00 41.59 95 VAL A O 1
ATOM 752 N N . THR A 1 96 ? -26.133 8.842 15.351 1.00 33.28 96 THR A N 1
ATOM 753 C CA . THR A 1 96 ? -26.431 10.266 15.331 1.00 33.28 96 THR A CA 1
ATOM 754 C C . THR A 1 96 ? -26.887 10.657 16.727 1.00 33.28 96 THR A C 1
ATOM 756 O O . THR A 1 96 ? -27.846 10.075 17.233 1.00 33.28 96 THR A O 1
ATOM 759 N N . ASP A 1 97 ? -26.221 11.660 17.298 1.00 38.75 97 ASP A N 1
ATOM 760 C CA . ASP A 1 97 ? -26.750 12.565 18.318 1.00 38.75 97 ASP A CA 1
ATOM 761 C C . ASP A 1 97 ? -28.040 13.222 17.786 1.00 38.75 97 ASP A C 1
ATOM 763 O O . ASP A 1 97 ? -28.072 14.413 17.468 1.00 38.75 97 ASP A O 1
ATOM 767 N N . GLU A 1 98 ? -29.106 12.451 17.582 1.00 29.70 98 GLU A N 1
ATOM 768 C CA . GLU A 1 98 ? -30.428 13.040 17.485 1.00 29.70 98 GLU A CA 1
ATOM 769 C C . GLU A 1 98 ? -30.825 13.386 18.919 1.00 29.70 98 GLU A C 1
ATOM 771 O O . GLU A 1 98 ? -30.996 12.473 19.732 1.00 29.70 98 GLU A O 1
ATOM 776 N N . PRO A 1 99 ? -30.937 14.681 19.280 1.00 32.84 99 PRO A N 1
ATOM 777 C CA . PRO A 1 99 ? -31.589 15.023 20.527 1.00 32.84 99 PRO A CA 1
ATOM 778 C C . PRO A 1 99 ? -32.978 14.405 20.444 1.00 32.84 99 PRO A C 1
ATOM 780 O O . PRO A 1 99 ? -33.711 14.684 19.494 1.00 32.84 99 PRO A O 1
ATOM 783 N N . SER A 1 100 ? -33.307 13.543 21.405 1.00 34.75 100 SER A N 1
ATOM 784 C CA . SER A 1 100 ? -34.655 13.038 21.609 1.00 34.75 100 SER A CA 1
ATOM 785 C C . SER A 1 100 ? -35.603 14.232 21.600 1.00 34.75 100 SER A C 1
ATOM 787 O O . SER A 1 100 ? -35.702 14.981 22.573 1.00 34.75 100 SER A O 1
ATOM 789 N N . GLN A 1 101 ? -36.250 14.466 20.458 1.00 34.12 101 GLN A N 1
ATOM 790 C CA . GLN A 1 101 ? -37.395 15.348 20.385 1.00 34.12 101 GLN A CA 1
ATOM 791 C C . GLN A 1 101 ? -38.511 14.594 21.089 1.00 34.12 101 GLN A C 1
ATOM 793 O O . GLN A 1 101 ? -39.250 13.818 20.486 1.00 34.12 101 GLN A O 1
ATOM 798 N N . ASP A 1 102 ? -38.569 14.803 22.400 1.00 35.94 102 ASP A N 1
ATOM 799 C CA . ASP A 1 102 ? -39.788 14.670 23.170 1.00 35.94 102 ASP A CA 1
ATOM 800 C C . ASP A 1 102 ? -40.825 15.592 22.520 1.00 35.94 102 ASP A C 1
ATOM 802 O O . ASP A 1 102 ? -40.927 16.783 22.821 1.00 35.94 102 ASP A O 1
ATOM 806 N N . ASP A 1 103 ? -41.589 15.037 21.581 1.00 37.16 103 ASP A N 1
ATOM 807 C CA . ASP A 1 103 ? -42.838 15.618 21.110 1.00 37.16 103 ASP A CA 1
ATOM 808 C C . ASP A 1 103 ? -43.893 15.455 22.215 1.00 37.16 103 ASP A C 1
ATOM 810 O O . ASP A 1 103 ? -44.877 14.726 22.072 1.00 37.16 103 ASP A O 1
ATOM 814 N N . ASP A 1 104 ? -43.703 16.158 23.335 1.00 35.41 104 ASP A N 1
ATOM 815 C CA . ASP A 1 104 ? -44.770 16.380 24.303 1.00 35.41 104 ASP A CA 1
ATOM 816 C C . ASP A 1 104 ? -45.545 17.634 23.889 1.00 35.41 104 ASP A C 1
ATOM 818 O O . ASP A 1 104 ? -45.363 18.765 24.349 1.00 35.41 104 ASP A O 1
ATOM 822 N N . ALA A 1 105 ? -46.430 17.421 22.920 1.00 43.59 105 ALA A N 1
ATOM 823 C CA . ALA A 1 105 ? -47.430 18.389 22.532 1.00 43.59 105 ALA A CA 1
ATOM 824 C C . ALA A 1 105 ? -48.479 18.530 23.647 1.00 43.59 105 ALA A C 1
ATOM 826 O O . ALA A 1 105 ? -49.500 17.846 23.621 1.00 43.59 105 ALA A O 1
ATOM 827 N N . SER A 1 106 ? -48.293 19.466 24.587 1.00 36.81 106 SER A N 1
ATOM 828 C CA . SER A 1 106 ? -49.424 20.194 25.187 1.00 36.81 106 SER A CA 1
ATOM 829 C C . SER A 1 106 ? -49.045 21.440 26.012 1.00 36.81 106 SER A C 1
ATOM 831 O O . SER A 1 106 ? -48.715 21.371 27.183 1.00 36.81 106 SER A O 1
ATOM 833 N N . ASN A 1 107 ? -49.336 22.589 25.398 1.00 35.41 107 ASN A N 1
ATOM 834 C CA . ASN A 1 107 ? -50.203 23.647 25.932 1.00 35.41 107 ASN A CA 1
ATOM 835 C C . ASN A 1 107 ? -49.684 24.694 26.952 1.00 35.41 107 ASN A C 1
ATOM 837 O O . ASN A 1 107 ? -49.145 24.397 28.010 1.00 35.41 107 ASN A O 1
ATOM 841 N N . SER A 1 108 ? -50.131 25.919 26.647 1.00 35.84 108 SER A N 1
ATOM 842 C CA . SER A 1 108 ? -50.365 27.122 27.466 1.00 35.84 108 SER A CA 1
ATOM 843 C C . SER A 1 108 ? -49.217 28.076 27.822 1.00 35.84 108 SER A C 1
ATOM 845 O O . SER A 1 108 ? -48.283 27.744 28.540 1.00 35.84 108 SER A O 1
ATOM 847 N N . ASP A 1 109 ? -49.420 29.306 27.335 1.00 44.22 109 ASP A N 1
ATOM 848 C CA . ASP A 1 109 ? -48.903 30.601 27.780 1.00 44.22 109 ASP A CA 1
ATOM 849 C C . ASP A 1 109 ? -48.793 30.742 29.311 1.00 44.22 109 ASP A C 1
ATOM 851 O O . ASP A 1 109 ? -49.769 30.449 30.000 1.00 44.22 109 ASP A O 1
ATOM 855 N N . ASP A 1 110 ? -47.694 31.316 29.818 1.00 37.50 110 ASP A N 1
ATOM 856 C CA . ASP A 1 110 ? -47.747 32.398 30.819 1.00 37.50 110 ASP A CA 1
ATOM 857 C C . ASP A 1 110 ? -46.382 33.098 30.970 1.00 37.50 110 ASP A C 1
ATOM 859 O O . ASP A 1 110 ? -45.324 32.470 30.931 1.00 37.50 110 ASP A O 1
ATOM 863 N N . GLU A 1 111 ? -46.422 34.416 31.142 1.00 50.03 111 GLU A N 1
ATOM 864 C CA . GLU A 1 111 ? -45.276 35.302 31.351 1.00 50.03 111 GLU A CA 1
ATOM 865 C C . GLU A 1 111 ? -44.978 35.447 32.850 1.00 50.03 111 GLU A C 1
ATOM 867 O O . GLU A 1 111 ? -45.868 35.830 33.607 1.00 50.03 111 GLU A O 1
ATOM 872 N N . SER A 1 112 ? -43.720 35.288 33.281 1.00 37.31 112 SER A N 1
ATOM 873 C CA . SER A 1 112 ? -43.208 36.038 34.440 1.00 37.31 112 SER A CA 1
ATOM 874 C C . SER A 1 112 ? -41.686 35.990 34.588 1.00 37.31 112 SER A C 1
ATOM 876 O O . SER A 1 112 ? -41.065 34.935 34.496 1.00 37.31 112 SER A O 1
ATOM 878 N N . ASP A 1 113 ? -41.152 37.171 34.894 1.00 40.72 113 ASP A N 1
ATOM 879 C CA . ASP A 1 113 ? -39.804 37.515 35.342 1.00 40.72 113 ASP A CA 1
ATOM 880 C C . ASP A 1 113 ? -39.229 36.682 36.511 1.00 40.72 113 ASP A C 1
ATOM 882 O O . ASP A 1 113 ? -39.961 36.210 37.380 1.00 40.72 113 ASP A O 1
ATOM 886 N N . ALA A 1 114 ? -37.891 36.751 36.597 1.00 41.09 114 ALA A N 1
ATOM 887 C CA . ALA A 1 114 ? -37.056 36.924 37.801 1.00 41.09 114 ALA A CA 1
ATOM 888 C C . ALA A 1 114 ? -36.123 35.769 38.232 1.00 41.09 114 ALA A C 1
ATOM 890 O O . ALA A 1 114 ? -36.550 34.675 38.574 1.00 41.09 114 ALA A O 1
ATOM 891 N N . ASP A 1 115 ? -34.843 36.160 38.289 1.00 38.56 115 ASP A N 1
ATOM 892 C CA . ASP A 1 115 ? -33.767 35.843 39.240 1.00 38.56 115 ASP A CA 1
ATOM 893 C C . ASP A 1 115 ? -33.331 34.400 39.565 1.00 38.56 115 ASP A C 1
ATOM 895 O O . ASP A 1 115 ? -34.068 33.568 40.077 1.00 38.56 115 ASP A O 1
ATOM 899 N N . ASP A 1 116 ? -32.014 34.231 39.385 1.00 45.88 116 ASP A N 1
ATOM 900 C CA . ASP A 1 116 ? -31.040 33.669 40.330 1.00 45.88 116 ASP A CA 1
ATOM 901 C C . ASP A 1 116 ? -31.378 32.338 41.020 1.00 45.88 116 ASP A C 1
ATOM 903 O O . ASP A 1 116 ? -32.035 32.284 42.057 1.00 45.88 116 ASP A O 1
ATOM 907 N N . SER A 1 117 ? -30.771 31.259 40.522 1.00 35.97 117 SER A N 1
ATOM 908 C CA . SER A 1 117 ? -30.264 30.212 41.405 1.00 35.97 117 SER A CA 1
ATOM 909 C C . SER A 1 117 ? -29.169 29.420 40.707 1.00 35.97 117 SER A C 1
ATOM 911 O O . SER A 1 117 ? -29.398 28.710 39.732 1.00 35.97 117 SER A O 1
ATOM 913 N N . SER A 1 118 ? -27.971 29.504 41.273 1.00 47.38 118 SER A N 1
ATOM 914 C CA . SER A 1 118 ? -26.947 28.472 41.195 1.00 47.38 118 SER A CA 1
ATOM 915 C C . SER A 1 118 ? -27.546 27.065 41.322 1.00 47.38 118 SER A C 1
ATOM 917 O O . SER A 1 118 ? -28.185 26.762 42.333 1.00 47.38 118 SER A O 1
ATOM 919 N N . SER A 1 119 ? -27.264 26.188 40.365 1.00 39.50 119 SER A N 1
ATOM 920 C CA . SER A 1 119 ? -27.190 24.754 40.628 1.00 39.50 119 SER A CA 1
ATOM 921 C C . SER A 1 119 ? -26.032 24.174 39.833 1.00 39.50 119 SER A C 1
ATOM 923 O O . SER A 1 119 ? -26.015 24.209 38.603 1.00 39.50 119 SER A O 1
ATOM 925 N N . GLU A 1 120 ? -25.048 23.684 40.575 1.00 48.47 120 GLU A N 1
ATOM 926 C CA . GLU A 1 120 ? -24.069 22.718 40.103 1.00 48.47 120 GLU A CA 1
ATOM 927 C C . GLU A 1 120 ? -24.847 21.575 39.445 1.00 48.47 120 GLU A C 1
ATOM 929 O O . GLU A 1 120 ? -25.712 20.977 40.084 1.00 48.47 120 GLU A O 1
ATOM 934 N N . SER A 1 121 ? -24.627 21.362 38.149 1.00 41.25 121 SER A N 1
ATOM 935 C CA . SER A 1 121 ? -25.242 20.265 37.414 1.00 41.25 121 SER A CA 1
ATOM 936 C C . SER A 1 121 ? -24.118 19.342 36.988 1.00 41.25 121 SER A C 1
ATOM 938 O O . SER A 1 121 ? -23.278 19.703 36.162 1.00 41.25 121 SER A O 1
ATOM 940 N N . ASP A 1 122 ? -24.105 18.204 37.668 1.00 43.41 122 ASP A N 1
ATOM 941 C CA . ASP A 1 122 ? -23.202 17.080 37.522 1.00 43.41 122 ASP A CA 1
ATOM 942 C C . ASP A 1 122 ? -23.013 16.678 36.056 1.00 43.41 122 ASP A C 1
ATOM 944 O O . ASP A 1 122 ? -23.962 16.526 35.285 1.00 43.41 122 ASP A O 1
ATOM 948 N N . SER A 1 123 ? -21.747 16.496 35.695 1.00 45.38 123 SER A N 1
ATOM 949 C CA . SER A 1 123 ? -21.246 16.043 34.400 1.00 45.38 123 SER A CA 1
ATOM 950 C C . SER A 1 123 ? -21.390 14.526 34.207 1.00 45.38 123 SER A C 1
ATOM 952 O O . SER A 1 123 ? -20.500 13.902 33.640 1.00 45.38 123 SER A O 1
ATOM 954 N N . ASP A 1 124 ? -22.479 13.932 34.692 1.00 44.91 124 ASP A N 1
ATOM 955 C CA . ASP A 1 124 ? -22.724 12.482 34.612 1.00 44.91 124 ASP A CA 1
ATOM 956 C C . ASP A 1 124 ? -23.484 12.075 33.332 1.00 44.91 124 ASP A C 1
ATOM 958 O O . ASP A 1 124 ? -23.644 10.890 33.052 1.00 44.91 124 ASP A O 1
ATOM 962 N N . ALA A 1 125 ? -23.921 13.044 32.519 1.00 45.72 125 ALA A N 1
ATOM 963 C CA . ALA A 1 125 ? -24.660 12.772 31.286 1.00 45.72 125 ALA A CA 1
ATOM 964 C C . ALA A 1 125 ? -23.779 12.180 30.167 1.00 45.72 125 ALA A C 1
ATOM 966 O O . ALA A 1 125 ? -24.275 11.380 29.381 1.00 45.72 125 ALA A O 1
ATOM 967 N N . ASP A 1 126 ? -22.484 12.512 30.108 1.00 47.75 126 ASP A N 1
ATOM 968 C CA . ASP A 1 126 ? -21.582 11.976 29.072 1.00 47.75 126 ASP A CA 1
ATOM 969 C C . ASP A 1 126 ? -21.259 10.484 29.311 1.00 47.75 126 ASP A C 1
ATOM 971 O O . ASP A 1 126 ? -21.205 9.701 28.363 1.00 47.75 126 ASP A O 1
ATOM 975 N N . ASP A 1 127 ? -21.146 10.060 30.576 1.00 45.12 127 ASP A N 1
ATOM 976 C CA . ASP A 1 127 ? -20.863 8.665 30.956 1.00 45.12 127 ASP A CA 1
ATOM 977 C C . ASP A 1 127 ? -22.065 7.724 30.724 1.00 45.12 127 ASP A C 1
ATOM 979 O O . ASP A 1 127 ? -21.888 6.520 30.516 1.00 45.12 127 ASP A O 1
ATOM 983 N N . GLU A 1 128 ? -23.301 8.238 30.748 1.00 44.19 128 GLU A N 1
ATOM 984 C CA . GLU A 1 128 ? -24.511 7.451 30.461 1.00 44.19 128 GLU A CA 1
ATOM 985 C C . GLU A 1 128 ? -24.766 7.275 28.961 1.00 44.19 128 GLU A C 1
ATOM 987 O O . GLU A 1 128 ? -25.202 6.200 28.545 1.00 44.19 128 GLU A O 1
ATOM 992 N N . VAL A 1 129 ? -24.419 8.267 28.136 1.00 48.47 129 VAL A N 1
ATOM 993 C CA . VAL A 1 129 ? -24.471 8.149 26.668 1.00 48.47 129 VAL A CA 1
ATOM 994 C C . VAL A 1 129 ? -23.350 7.231 26.174 1.00 48.47 129 VAL A C 1
ATOM 996 O O . VAL A 1 129 ? -23.579 6.381 25.315 1.00 48.47 129 VAL A O 1
ATOM 999 N N . ASP A 1 130 ? -22.161 7.309 26.780 1.00 43.97 130 ASP A N 1
ATOM 1000 C CA . ASP A 1 130 ? -21.056 6.389 26.501 1.00 43.97 130 ASP A CA 1
ATOM 1001 C C . ASP A 1 130 ? -21.350 4.953 26.960 1.00 43.97 130 ASP A C 1
ATOM 1003 O O . ASP A 1 130 ? -21.028 4.011 26.234 1.00 43.97 130 ASP A O 1
ATOM 1007 N N . ARG A 1 131 ? -22.041 4.760 28.096 1.00 45.34 131 ARG A N 1
ATOM 1008 C CA . ARG A 1 131 ? -22.580 3.441 28.470 1.00 45.34 131 ARG A CA 1
ATOM 1009 C C . ARG A 1 131 ? -23.636 2.948 27.499 1.00 45.34 131 ARG A C 1
ATOM 1011 O O . ARG A 1 131 ? -23.624 1.768 27.201 1.00 45.34 131 ARG A O 1
ATOM 1018 N N . GLN A 1 132 ? -24.520 3.803 26.989 1.00 43.47 132 GLN A N 1
ATOM 1019 C CA . GLN A 1 132 ? -25.510 3.396 25.987 1.00 43.47 132 GLN A CA 1
ATOM 1020 C C . GLN A 1 132 ? -24.863 3.057 24.644 1.00 43.47 132 GLN A C 1
ATOM 1022 O O . GLN A 1 132 ? -25.334 2.158 23.963 1.00 43.47 132 GLN A O 1
ATOM 1027 N N . VAL A 1 133 ? -23.752 3.700 24.279 1.00 44.69 133 VAL A N 1
ATOM 1028 C CA . VAL A 1 133 ? -22.927 3.297 23.135 1.00 44.69 133 VAL A CA 1
ATOM 1029 C C . VAL A 1 133 ? -22.204 1.982 23.429 1.00 44.69 133 VAL A C 1
ATOM 1031 O O . VAL A 1 133 ? -22.174 1.121 22.566 1.00 44.69 133 VAL A O 1
ATOM 1034 N N . GLU A 1 134 ? -21.668 1.761 24.629 1.00 47.03 134 GLU A N 1
ATOM 1035 C CA . GLU A 1 134 ? -21.074 0.471 25.014 1.00 47.03 134 GLU A CA 1
ATOM 1036 C C . GLU A 1 134 ? -22.103 -0.646 25.250 1.00 47.03 134 GLU A C 1
ATOM 1038 O O . GLU A 1 134 ? -21.736 -1.802 25.133 1.00 47.03 134 GLU A O 1
ATOM 1043 N N . GLU A 1 135 ? -23.368 -0.345 25.537 1.00 45.09 135 GLU A N 1
ATOM 1044 C CA . GLU A 1 135 ? -24.464 -1.308 25.751 1.00 45.09 135 GLU A CA 1
ATOM 1045 C C . GLU A 1 135 ? -25.277 -1.540 24.461 1.00 45.09 135 GLU A C 1
ATOM 1047 O O . GLU A 1 135 ? -25.845 -2.609 24.277 1.00 45.09 135 GLU A O 1
ATOM 1052 N N . ALA A 1 136 ? -25.266 -0.589 23.516 1.00 48.69 136 ALA A N 1
ATOM 1053 C CA . ALA A 1 136 ? -25.755 -0.770 22.142 1.00 48.69 136 ALA A CA 1
ATOM 1054 C C . ALA A 1 136 ? -24.675 -1.308 21.180 1.00 48.69 136 ALA A C 1
ATOM 1056 O O . ALA A 1 136 ? -24.996 -1.805 20.105 1.00 48.69 136 ALA A O 1
ATOM 1057 N N . LEU A 1 137 ? -23.386 -1.204 21.526 1.00 46.94 137 LEU A N 1
ATOM 1058 C CA . LEU A 1 137 ? -22.274 -1.842 20.799 1.00 46.94 137 LEU A CA 1
ATOM 1059 C C . LEU A 1 137 ? -21.712 -3.066 21.536 1.00 46.94 137 LEU A C 1
ATOM 1061 O O . LEU A 1 137 ? -20.911 -3.808 20.963 1.00 46.94 137 LEU A O 1
ATOM 1065 N N . GLY A 1 138 ? -22.076 -3.251 22.803 1.00 42.69 138 GLY A N 1
ATOM 1066 C CA . GLY A 1 138 ? -21.678 -4.375 23.640 1.00 42.69 138 GLY A CA 1
ATOM 1067 C C . GLY A 1 138 ? -22.812 -5.376 23.735 1.00 42.69 138 GLY A C 1
ATOM 1068 O O . GLY A 1 138 ? -23.905 -5.060 24.185 1.00 42.69 138 GLY A O 1
ATOM 1069 N N . ASP A 1 139 ? -22.519 -6.594 23.294 1.00 44.22 139 ASP A N 1
ATOM 1070 C CA . ASP A 1 139 ? -23.415 -7.750 23.310 1.00 44.22 139 ASP A CA 1
ATOM 1071 C C . ASP A 1 139 ? -24.734 -7.600 22.528 1.00 44.22 139 ASP A C 1
ATOM 1073 O O . ASP A 1 139 ? -25.642 -8.409 22.710 1.00 44.22 139 ASP A O 1
ATOM 1077 N N . GLU A 1 140 ? -24.833 -6.670 21.573 1.00 37.41 140 GLU A N 1
ATOM 1078 C CA . GLU A 1 140 ? -25.737 -6.878 20.438 1.00 37.41 140 GLU A CA 1
ATOM 1079 C C . GLU A 1 140 ? -25.170 -8.059 19.633 1.00 37.41 140 GLU A C 1
ATOM 1081 O O . GLU A 1 140 ? -24.121 -7.902 18.997 1.00 37.41 140 GLU A O 1
ATOM 1086 N N . PRO A 1 141 ? -25.813 -9.248 19.636 1.00 43.84 141 PRO A N 1
ATOM 1087 C CA . PRO A 1 141 ? -25.371 -10.348 18.780 1.00 43.84 141 PRO A CA 1
ATOM 1088 C C . PRO A 1 141 ? -25.343 -9.902 17.310 1.00 43.84 141 PRO A C 1
ATOM 1090 O O . PRO A 1 141 ? -24.513 -10.369 16.541 1.00 43.84 141 PRO A O 1
ATOM 1093 N N . ASP A 1 142 ? -26.158 -8.902 16.957 1.00 37.47 142 ASP A N 1
ATOM 1094 C CA . ASP A 1 142 ? -26.282 -8.369 15.609 1.00 37.47 142 ASP A CA 1
ATOM 1095 C C . ASP A 1 142 ? -25.268 -7.262 15.255 1.00 37.47 142 ASP A C 1
ATOM 1097 O O . ASP A 1 142 ? -25.096 -6.950 14.069 1.00 37.47 142 ASP A O 1
ATOM 1101 N N . PHE A 1 143 ? -24.504 -6.725 16.222 1.00 40.47 143 PHE A N 1
ATOM 1102 C CA . PHE A 1 143 ? -23.430 -5.761 15.949 1.00 40.47 143 PHE A CA 1
ATOM 1103 C C . PHE A 1 143 ? -22.168 -6.485 15.463 1.00 40.47 143 PHE A C 1
ATOM 1105 O O . PHE A 1 143 ? -21.172 -6.692 16.158 1.00 40.47 143 PHE A O 1
ATOM 1112 N N . GLY A 1 144 ? -22.255 -6.923 14.214 1.00 41.22 144 GLY A N 1
ATOM 1113 C CA . GLY A 1 144 ? -21.314 -7.834 13.589 1.00 41.22 144 GLY A CA 1
ATOM 1114 C C . GLY A 1 144 ? -22.021 -8.844 12.694 1.00 41.22 144 GLY A C 1
ATOM 1115 O O . GLY A 1 144 ? -21.442 -9.177 11.668 1.00 41.22 144 GLY A O 1
ATOM 1116 N N . ASP A 1 145 ? -23.251 -9.278 13.013 1.00 36.00 145 ASP A N 1
ATOM 1117 C CA . ASP A 1 145 ? -23.969 -10.355 12.293 1.00 36.00 145 ASP A CA 1
ATOM 1118 C C . ASP A 1 145 ? -24.714 -9.932 11.019 1.00 36.00 145 ASP A C 1
ATOM 1120 O O . ASP A 1 145 ? -25.257 -10.786 10.317 1.00 36.00 145 ASP A O 1
ATOM 1124 N N . GLY A 1 146 ? -24.699 -8.659 10.625 1.00 35.66 146 GLY A N 1
ATOM 1125 C CA . GLY A 1 146 ? -25.201 -8.288 9.300 1.00 35.66 146 GLY A CA 1
ATOM 1126 C C . GLY A 1 146 ? -24.242 -8.736 8.198 1.00 35.66 146 GLY A C 1
ATOM 1127 O O . GLY A 1 146 ? -23.448 -7.921 7.798 1.00 35.66 146 GLY A O 1
ATOM 1128 N N . ASP A 1 147 ? -24.217 -9.989 7.736 1.00 39.25 147 ASP A N 1
ATOM 1129 C CA . ASP A 1 147 ? -23.257 -10.519 6.726 1.00 39.25 147 ASP A CA 1
ATOM 1130 C C . ASP A 1 147 ? -21.740 -10.311 7.030 1.00 39.25 147 ASP A C 1
ATOM 1132 O O . ASP A 1 147 ? -20.875 -10.855 6.341 1.00 39.25 147 ASP A O 1
ATOM 1136 N N . PHE A 1 148 ? -21.387 -9.590 8.100 1.00 44.44 148 PHE A N 1
ATOM 1137 C CA . PHE A 1 148 ? -20.043 -9.149 8.488 1.00 44.44 148 PHE A CA 1
ATOM 1138 C C . PHE A 1 148 ? -19.453 -9.996 9.646 1.00 44.44 148 PHE A C 1
ATOM 1140 O O . PHE A 1 148 ? -18.436 -9.623 10.250 1.00 44.44 148 PHE A O 1
ATOM 1147 N N . SER A 1 149 ? -20.054 -11.165 9.931 1.00 35.16 149 SER A N 1
ATOM 1148 C CA . SER A 1 149 ? -19.731 -12.055 11.056 1.00 35.16 149 SER A CA 1
ATOM 1149 C C . SER A 1 149 ? -19.227 -13.430 10.634 1.00 35.16 149 SER A C 1
ATOM 1151 O O . SER A 1 149 ? -19.877 -14.158 9.890 1.00 35.16 149 SER A O 1
ATOM 1153 N N . ASP A 1 150 ? -18.038 -13.775 11.126 1.00 39.44 150 ASP A N 1
ATOM 1154 C CA . ASP A 1 150 ? -17.568 -15.126 11.464 1.00 39.44 150 ASP A CA 1
ATOM 1155 C C . ASP A 1 150 ? -17.551 -16.224 10.397 1.00 39.44 150 ASP A C 1
ATOM 1157 O O . ASP A 1 150 ? -17.204 -17.370 10.687 1.00 39.44 150 ASP A O 1
ATOM 1161 N N . SER A 1 151 ? -17.754 -15.898 9.125 1.00 37.41 151 SER A N 1
ATOM 1162 C CA . SER A 1 151 ? -17.494 -16.846 8.036 1.00 37.41 151 SER A CA 1
ATOM 1163 C C . SER A 1 151 ? -15.995 -17.007 7.699 1.00 37.41 151 SER A C 1
ATOM 1165 O O . SER A 1 151 ? -15.646 -17.299 6.553 1.00 37.41 151 SER A O 1
ATOM 1167 N N . GLU A 1 152 ? -15.083 -16.894 8.679 1.00 45.62 152 GLU A N 1
ATOM 1168 C CA . GLU A 1 152 ? -13.653 -17.200 8.474 1.00 45.62 152 GLU A CA 1
ATOM 1169 C C . GLU A 1 152 ? -13.412 -18.667 8.070 1.00 45.62 152 GLU A C 1
ATOM 1171 O O . GLU A 1 152 ? -12.386 -18.969 7.458 1.00 45.62 152 GLU A O 1
ATOM 1176 N N . GLU A 1 153 ? -14.361 -19.574 8.325 1.00 44.44 153 GLU A N 1
ATOM 1177 C CA . GLU A 1 153 ? -14.193 -20.997 8.000 1.00 44.44 153 GLU A CA 1
ATOM 1178 C C . GLU A 1 153 ? -15.016 -21.469 6.786 1.00 44.44 153 GLU A C 1
ATOM 1180 O O . GLU A 1 153 ? -14.570 -22.349 6.049 1.00 44.44 153 GLU A O 1
ATOM 1185 N N . ALA A 1 154 ? -16.173 -20.854 6.505 1.00 39.94 154 ALA A N 1
ATOM 1186 C CA . ALA A 1 154 ? -17.072 -21.289 5.425 1.00 39.94 154 ALA A CA 1
ATOM 1187 C C . ALA A 1 154 ? -17.066 -20.379 4.176 1.00 39.94 154 ALA A C 1
ATOM 1189 O O . ALA A 1 154 ? -17.179 -20.888 3.060 1.00 39.94 154 ALA A O 1
ATOM 1190 N N . GLY A 1 155 ? -16.893 -19.058 4.330 1.00 47.31 155 GLY A N 1
ATOM 1191 C CA . GLY A 1 155 ? -16.833 -18.091 3.216 1.00 47.31 155 GLY A CA 1
ATOM 1192 C C . GLY A 1 155 ? -15.415 -17.877 2.673 1.00 47.31 155 GLY A C 1
ATOM 1193 O O . GLY A 1 155 ? -15.209 -17.628 1.484 1.00 47.31 155 GLY A O 1
ATOM 1194 N N . ASN A 1 156 ? -14.413 -18.084 3.529 1.00 54.97 156 ASN A N 1
ATOM 1195 C CA . ASN A 1 156 ? -13.000 -17.843 3.244 1.00 54.97 156 ASN A CA 1
ATOM 1196 C C . ASN A 1 156 ? -12.458 -18.642 2.044 1.00 54.97 156 ASN A C 1
ATOM 1198 O O . ASN A 1 156 ? -11.655 -18.128 1.268 1.00 54.97 156 ASN A O 1
ATOM 1202 N N . ALA A 1 157 ? -12.934 -19.870 1.814 1.00 58.34 157 ALA A N 1
ATOM 1203 C CA . ALA A 1 157 ? -12.518 -20.660 0.651 1.00 58.34 157 ALA A CA 1
ATOM 1204 C C . ALA A 1 157 ? -13.009 -20.057 -0.680 1.00 58.34 157 ALA A C 1
ATOM 1206 O O . ALA A 1 157 ? -12.271 -20.057 -1.668 1.00 58.34 157 ALA A O 1
ATOM 1207 N N . GLY A 1 158 ? -14.233 -19.515 -0.705 1.00 60.69 158 GLY A N 1
ATOM 1208 C CA . GLY A 1 158 ? -14.805 -18.847 -1.877 1.00 60.69 158 GLY A CA 1
ATOM 1209 C C . GLY A 1 158 ? -14.091 -17.533 -2.188 1.00 60.69 158 GLY A C 1
ATOM 1210 O O . GLY A 1 158 ? -13.713 -17.294 -3.336 1.00 60.69 158 GLY A O 1
ATOM 1211 N N . TYR A 1 159 ? -13.815 -16.739 -1.153 1.00 67.94 159 TYR A N 1
ATOM 1212 C CA . TYR A 1 159 ? -13.084 -15.476 -1.263 1.00 67.94 159 TYR A CA 1
ATOM 1213 C C . TYR A 1 159 ? -11.624 -15.684 -1.655 1.00 67.94 159 TYR A C 1
ATOM 1215 O O . TYR A 1 159 ? -11.138 -15.046 -2.584 1.00 67.94 159 TYR A O 1
ATOM 1223 N N . THR A 1 160 ? -10.947 -16.660 -1.047 1.00 72.44 160 THR A N 1
ATOM 1224 C CA . THR A 1 160 ? -9.575 -17.030 -1.418 1.00 72.44 160 THR A CA 1
ATOM 1225 C C . THR A 1 160 ? -9.502 -17.489 -2.873 1.00 72.44 160 THR A C 1
ATOM 1227 O O . THR A 1 160 ? -8.579 -17.109 -3.588 1.00 72.44 160 THR A O 1
ATOM 1230 N N . ALA A 1 161 ? -10.481 -18.265 -3.351 1.00 77.12 161 ALA A N 1
ATOM 1231 C CA . ALA A 1 161 ? -10.531 -18.680 -4.750 1.00 77.12 161 ALA A CA 1
ATOM 1232 C C . ALA A 1 161 ? -10.814 -17.503 -5.698 1.00 77.12 161 ALA A C 1
ATOM 1234 O O . ALA A 1 161 ? -10.208 -17.426 -6.766 1.00 77.12 161 ALA A O 1
ATOM 1235 N N . ALA A 1 162 ? -11.706 -16.582 -5.326 1.00 77.75 162 ALA A N 1
ATOM 1236 C CA . ALA A 1 162 ? -11.986 -15.382 -6.111 1.00 77.75 162 ALA A CA 1
ATOM 1237 C C . ALA A 1 162 ? -10.748 -14.485 -6.227 1.00 77.75 162 ALA A C 1
ATOM 1239 O O . ALA A 1 162 ? -10.360 -14.121 -7.335 1.00 77.75 162 ALA A O 1
ATOM 1240 N N . PHE A 1 163 ? -10.072 -14.241 -5.109 1.00 81.44 163 PHE A N 1
ATOM 1241 C CA . PHE A 1 163 ? -8.827 -13.494 -5.073 1.00 81.44 163 PHE A CA 1
ATOM 1242 C C . PHE A 1 163 ? -7.685 -14.188 -5.812 1.00 81.44 163 PHE A C 1
ATOM 1244 O O . PHE A 1 163 ? -6.944 -13.527 -6.524 1.00 81.44 163 PHE A O 1
ATOM 1251 N N . ALA A 1 164 ? -7.569 -15.514 -5.724 1.00 83.75 164 ALA A N 1
ATOM 1252 C CA . ALA A 1 164 ? -6.574 -16.257 -6.493 1.00 83.75 164 ALA A CA 1
ATOM 1253 C C . ALA A 1 164 ? -6.826 -16.165 -8.007 1.00 83.75 164 ALA A C 1
ATOM 1255 O O . ALA A 1 164 ? -5.873 -16.120 -8.783 1.00 83.75 164 ALA A O 1
ATOM 1256 N N . ARG A 1 165 ? -8.097 -16.125 -8.439 1.00 84.19 165 ARG A N 1
ATOM 1257 C CA . ARG A 1 165 ? -8.447 -15.874 -9.846 1.00 84.19 165 ARG A CA 1
ATOM 1258 C C . ARG A 1 165 ? -8.064 -14.461 -10.267 1.00 84.19 165 ARG A C 1
ATOM 1260 O O . ARG A 1 165 ? -7.478 -14.317 -11.329 1.00 84.19 165 ARG A O 1
ATOM 1267 N N . GLU A 1 166 ? -8.359 -13.457 -9.445 1.00 85.12 166 GLU A N 1
ATOM 1268 C CA . GLU A 1 166 ? -7.969 -12.066 -9.706 1.00 85.12 166 GLU A CA 1
ATOM 1269 C C . GLU A 1 166 ? -6.441 -11.915 -9.767 1.00 85.12 166 GLU A C 1
ATOM 1271 O O . GLU A 1 166 ? -5.903 -11.343 -10.711 1.00 85.12 166 GLU A O 1
ATOM 1276 N N . ASP A 1 167 ? -5.722 -12.508 -8.813 1.00 86.94 167 ASP A N 1
ATOM 1277 C CA . ASP A 1 167 ? -4.261 -12.492 -8.762 1.00 86.94 167 ASP A CA 1
ATOM 1278 C C . ASP A 1 167 ? -3.633 -13.160 -9.997 1.00 86.94 167 ASP A C 1
ATOM 1280 O O . ASP A 1 167 ? -2.551 -12.753 -10.420 1.00 86.94 167 ASP A O 1
ATOM 1284 N N . ALA A 1 168 ? -4.310 -14.150 -10.591 1.00 88.50 168 ALA A N 1
ATOM 1285 C CA . ALA A 1 168 ? -3.871 -14.837 -11.804 1.00 88.50 168 ALA A CA 1
ATOM 1286 C C . ALA A 1 168 ? -4.065 -14.021 -13.095 1.00 88.50 168 ALA A C 1
ATOM 1288 O O . ALA A 1 168 ? -3.459 -14.371 -14.106 1.00 88.50 168 ALA A O 1
ATOM 1289 N N . LEU A 1 169 ? -4.872 -12.952 -13.075 1.00 88.81 169 LEU A N 1
ATOM 1290 C CA . LEU A 1 169 ? -5.028 -12.042 -14.220 1.00 88.81 169 LEU A CA 1
ATOM 1291 C C . LEU A 1 169 ? -3.806 -11.135 -14.413 1.00 88.81 169 LEU A C 1
ATOM 1293 O O . LEU A 1 169 ? -3.599 -10.584 -15.490 1.00 88.81 169 LEU A O 1
ATOM 1297 N N . TRP A 1 170 ? -2.986 -10.968 -13.375 1.00 90.56 170 TRP A N 1
ATOM 1298 C CA . TRP A 1 170 ? -1.785 -10.149 -13.452 1.00 90.56 170 TRP A CA 1
ATOM 1299 C C . TRP A 1 170 ? -0.674 -10.881 -14.203 1.00 90.56 170 TRP A C 1
ATOM 1301 O O . TRP A 1 170 ? -0.122 -11.877 -13.728 1.00 90.56 170 TRP A O 1
ATOM 1311 N N . ILE A 1 171 ? -0.288 -10.336 -15.353 1.00 91.44 171 ILE A N 1
ATOM 1312 C CA . ILE A 1 171 ? 0.826 -10.833 -16.156 1.00 91.44 171 ILE A CA 1
ATOM 1313 C C . ILE A 1 171 ? 2.106 -10.173 -15.647 1.00 91.44 171 ILE A C 1
ATOM 1315 O O . ILE A 1 171 ? 2.183 -8.949 -15.572 1.00 91.44 171 ILE A O 1
ATOM 1319 N N . ASN A 1 172 ? 3.105 -10.976 -15.280 1.00 90.81 172 ASN A N 1
ATOM 1320 C CA . ASN A 1 172 ? 4.424 -10.478 -14.893 1.00 90.81 172 ASN A CA 1
ATOM 1321 C C . ASN A 1 172 ? 5.376 -10.531 -16.093 1.00 90.81 172 ASN A C 1
ATOM 1323 O O . ASN A 1 172 ? 5.779 -11.615 -16.522 1.00 90.81 172 ASN A O 1
ATOM 1327 N N . GLU A 1 173 ? 5.756 -9.361 -16.595 1.00 87.12 173 GLU A N 1
ATOM 1328 C CA . GLU A 1 173 ? 6.756 -9.182 -17.641 1.00 87.12 173 GLU A CA 1
ATOM 1329 C C . GLU A 1 173 ? 7.929 -8.392 -17.053 1.00 87.12 173 GLU A C 1
ATOM 1331 O O . GLU A 1 173 ? 7.801 -7.218 -16.720 1.00 87.12 173 GLU A O 1
ATOM 1336 N N . ASN A 1 174 ? 9.081 -9.047 -16.885 1.00 83.12 174 ASN A N 1
ATOM 1337 C CA . ASN A 1 174 ? 10.320 -8.427 -16.392 1.00 83.12 174 ASN A CA 1
ATOM 1338 C C . ASN A 1 174 ? 10.197 -7.690 -15.037 1.00 83.12 174 ASN A C 1
ATOM 1340 O O . ASN A 1 174 ? 10.914 -6.725 -14.791 1.00 83.12 174 ASN A O 1
ATOM 1344 N N . GLY A 1 175 ? 9.327 -8.151 -14.130 1.00 82.94 175 GLY A N 1
ATOM 1345 C CA . GLY A 1 175 ? 9.112 -7.502 -12.828 1.00 82.94 175 GLY A CA 1
ATOM 1346 C C . GLY A 1 175 ? 8.071 -6.378 -12.853 1.00 82.94 175 GLY A C 1
ATOM 1347 O O . GLY A 1 175 ? 7.832 -5.740 -11.825 1.00 82.94 175 GLY A O 1
ATOM 1348 N N . VAL A 1 176 ? 7.421 -6.166 -14.000 1.00 87.31 176 VAL A N 1
ATOM 1349 C CA . VAL A 1 176 ? 6.243 -5.313 -14.147 1.00 87.31 176 VAL A CA 1
ATOM 1350 C C . VAL A 1 176 ? 5.008 -6.202 -14.216 1.00 87.31 176 VAL A C 1
ATOM 1352 O O . VAL A 1 176 ? 4.881 -7.066 -15.082 1.00 87.31 176 VAL A O 1
ATOM 1355 N N . PHE A 1 177 ? 4.083 -5.986 -13.292 1.00 90.25 177 PHE A N 1
ATOM 1356 C CA . PHE A 1 177 ? 2.762 -6.590 -13.306 1.00 90.25 177 PHE A CA 1
ATOM 1357 C C . PHE A 1 177 ? 1.817 -5.720 -14.123 1.00 90.25 177 PHE A C 1
ATOM 1359 O O . PHE A 1 177 ? 1.668 -4.524 -13.862 1.00 90.25 177 PHE A O 1
ATOM 1366 N N . ARG A 1 178 ? 1.145 -6.332 -15.090 1.00 90.69 178 ARG A N 1
ATOM 1367 C CA . ARG A 1 178 ? 0.200 -5.664 -15.976 1.00 90.69 178 ARG A CA 1
ATOM 1368 C C . ARG A 1 178 ? -1.095 -6.454 -16.075 1.00 90.69 178 ARG A C 1
ATOM 1370 O O . ARG A 1 178 ? -1.073 -7.678 -16.171 1.00 90.69 178 ARG A O 1
ATOM 1377 N N . LEU A 1 179 ? -2.205 -5.730 -16.110 1.00 89.19 179 LEU A N 1
ATOM 1378 C CA . LEU A 1 179 ? -3.502 -6.240 -16.539 1.00 89.19 179 LEU A CA 1
ATOM 1379 C C . LEU A 1 179 ? -3.775 -5.815 -17.984 1.00 89.19 179 LEU A C 1
ATOM 1381 O O . LEU A 1 179 ? -3.534 -4.666 -18.369 1.00 89.19 179 LEU A O 1
ATOM 1385 N N . GLU A 1 180 ? -4.274 -6.741 -18.800 1.00 88.31 180 GLU A N 1
ATOM 1386 C CA . GLU A 1 180 ? -4.810 -6.396 -20.115 1.00 88.31 180 GLU A CA 1
ATOM 1387 C C . GLU A 1 180 ? -6.163 -5.693 -19.969 1.00 88.31 180 GLU A C 1
ATOM 1389 O O . GLU A 1 180 ? -6.916 -5.963 -19.038 1.00 88.31 180 GLU A O 1
ATOM 1394 N N . ASN A 1 181 ? -6.510 -4.807 -20.907 1.00 82.00 181 ASN A N 1
ATOM 1395 C CA . ASN A 1 181 ? -7.737 -4.006 -20.802 1.00 82.00 181 ASN A CA 1
ATOM 1396 C C . ASN A 1 181 ? -9.011 -4.867 -20.701 1.00 82.00 181 ASN A C 1
ATOM 1398 O O . ASN A 1 181 ? -9.923 -4.507 -19.967 1.00 82.00 181 ASN A O 1
ATOM 1402 N N . GLY A 1 182 ? -9.069 -6.007 -21.402 1.00 83.19 182 GLY A N 1
ATOM 1403 C CA . GLY A 1 182 ? -10.221 -6.915 -21.327 1.00 83.19 182 GLY A CA 1
ATOM 1404 C C . GLY A 1 182 ? -10.349 -7.614 -19.969 1.00 83.19 182 GLY A C 1
ATOM 1405 O O . GLY A 1 182 ? -11.457 -7.776 -19.455 1.00 83.19 182 GLY A O 1
ATOM 1406 N N . ASP A 1 183 ? -9.219 -7.973 -19.360 1.00 84.75 183 ASP A N 1
ATOM 1407 C CA . ASP A 1 183 ? -9.180 -8.580 -18.028 1.00 84.75 183 ASP A CA 1
ATOM 1408 C C . ASP A 1 183 ? -9.464 -7.544 -16.939 1.00 84.75 183 ASP A C 1
ATOM 1410 O O . ASP A 1 183 ? -10.184 -7.842 -15.990 1.00 84.75 183 ASP A O 1
ATOM 1414 N N . ALA A 1 184 ? -8.976 -6.312 -17.107 1.00 81.25 184 ALA A N 1
ATOM 1415 C CA . ALA A 1 184 ? -9.278 -5.186 -16.231 1.00 81.25 184 ALA A CA 1
ATOM 1416 C C . ALA A 1 184 ? -10.781 -4.872 -16.219 1.00 81.25 184 ALA A C 1
ATOM 1418 O O . ALA A 1 184 ? -11.376 -4.809 -15.150 1.00 81.25 184 ALA A O 1
ATOM 1419 N N . GLU A 1 185 ? -11.422 -4.759 -17.387 1.00 80.31 185 GLU A N 1
ATOM 1420 C CA . GLU A 1 185 ? -12.874 -4.541 -17.478 1.00 80.31 185 GLU A CA 1
ATOM 1421 C C . GLU A 1 185 ? -13.663 -5.686 -16.830 1.00 80.31 185 GLU A C 1
ATOM 1423 O O . GLU A 1 185 ? -14.622 -5.443 -16.100 1.00 80.31 185 GLU A O 1
ATOM 1428 N N . THR A 1 186 ? -13.234 -6.932 -17.044 1.00 81.56 186 THR A N 1
ATOM 1429 C CA . THR A 1 186 ? -13.880 -8.113 -16.454 1.00 81.56 186 THR A CA 1
ATOM 1430 C C . THR A 1 186 ? -13.723 -8.147 -14.934 1.00 81.56 186 THR A C 1
ATOM 1432 O O . THR A 1 186 ? -14.680 -8.453 -14.225 1.00 81.56 186 THR A O 1
ATOM 1435 N N . ALA A 1 187 ? -12.535 -7.824 -14.423 1.00 78.62 187 ALA A N 1
ATOM 1436 C CA . ALA A 1 187 ? -12.240 -7.835 -12.996 1.00 78.62 187 ALA A CA 1
ATOM 1437 C C . ALA A 1 187 ? -12.885 -6.651 -12.261 1.00 78.62 187 ALA A C 1
ATOM 1439 O O . ALA A 1 187 ? -13.378 -6.825 -11.153 1.00 78.62 187 ALA A O 1
ATOM 1440 N N . SER A 1 188 ? -12.944 -5.472 -12.885 1.00 74.19 188 SER A N 1
ATOM 1441 C CA . SER A 1 188 ? -13.628 -4.297 -12.333 1.00 74.19 188 SER A CA 1
ATOM 1442 C C . SER A 1 188 ? -15.153 -4.421 -12.378 1.00 74.19 188 SER A C 1
ATOM 1444 O O . SER A 1 188 ? -15.826 -3.855 -11.523 1.00 74.19 188 SER A O 1
ATOM 1446 N N . ALA A 1 189 ? -15.709 -5.149 -13.353 1.00 74.56 189 ALA A N 1
ATOM 1447 C CA . ALA A 1 189 ? -17.146 -5.427 -13.435 1.00 74.56 189 ALA A CA 1
ATOM 1448 C C . ALA A 1 189 ? -17.591 -6.603 -12.551 1.00 74.56 189 ALA A C 1
ATOM 1450 O O . ALA A 1 189 ? -18.790 -6.813 -12.366 1.00 74.56 189 ALA A O 1
ATOM 1451 N N . ALA A 1 190 ? -16.649 -7.394 -12.034 1.00 71.19 190 ALA A N 1
ATOM 1452 C CA . ALA A 1 190 ? -16.956 -8.457 -11.096 1.00 71.19 190 ALA A CA 1
ATOM 1453 C C . ALA A 1 190 ? -17.322 -7.839 -9.742 1.00 71.19 190 ALA A C 1
ATOM 1455 O O . ALA A 1 190 ? -16.451 -7.414 -8.984 1.00 71.19 190 ALA A O 1
ATOM 1456 N N . GLU A 1 191 ? -18.618 -7.812 -9.428 1.00 62.56 191 GLU A N 1
ATOM 1457 C CA . GLU A 1 191 ? -19.076 -7.576 -8.062 1.00 62.56 191 GLU A CA 1
ATOM 1458 C C . GLU A 1 191 ? -18.539 -8.706 -7.182 1.00 62.56 191 GLU A C 1
ATOM 1460 O O . GLU A 1 191 ? -18.933 -9.871 -7.275 1.00 62.56 191 GLU A O 1
ATOM 1465 N N . LEU A 1 192 ? -17.549 -8.357 -6.373 1.00 63.59 192 LEU A N 1
ATOM 1466 C CA . LEU A 1 192 ? -17.062 -9.202 -5.307 1.00 63.59 192 LEU A CA 1
ATOM 1467 C C . LEU A 1 192 ? -17.880 -8.830 -4.075 1.00 63.59 192 LEU A C 1
ATOM 1469 O O . LEU A 1 192 ? -17.672 -7.757 -3.517 1.00 63.59 192 LEU A O 1
ATOM 1473 N N . ASP A 1 193 ? -18.763 -9.732 -3.640 1.00 59.94 193 ASP A N 1
ATOM 1474 C CA . ASP A 1 193 ? -19.401 -9.703 -2.312 1.00 59.94 193 ASP A CA 1
ATOM 1475 C C . ASP A 1 193 ? -18.350 -9.988 -1.221 1.00 59.94 193 ASP A C 1
ATOM 1477 O O . ASP A 1 193 ? -18.475 -10.907 -0.414 1.00 59.94 193 ASP A O 1
ATOM 1481 N N . ILE A 1 194 ? -17.227 -9.266 -1.255 1.00 59.75 194 ILE A N 1
ATOM 1482 C CA . ILE A 1 194 ? -16.138 -9.405 -0.302 1.00 59.75 194 ILE A CA 1
ATOM 1483 C C . ILE A 1 194 ? -15.974 -8.066 0.398 1.00 59.75 194 ILE A C 1
ATOM 1485 O O . ILE A 1 194 ? -15.613 -7.085 -0.254 1.00 59.75 194 ILE A O 1
ATOM 1489 N N . PRO A 1 195 ? -16.185 -8.016 1.721 1.00 60.22 195 PRO A N 1
ATOM 1490 C CA . PRO A 1 195 ? -16.124 -6.762 2.457 1.00 60.22 195 PRO A CA 1
ATOM 1491 C C . PRO A 1 195 ? -14.703 -6.192 2.541 1.00 60.22 195 PRO A C 1
ATOM 1493 O O . PRO A 1 195 ? -14.548 -4.997 2.760 1.00 60.22 195 PRO A O 1
ATOM 1496 N N . TYR A 1 196 ? -13.683 -7.042 2.368 1.00 71.12 196 TYR A N 1
ATOM 1497 C CA . TYR A 1 196 ? -12.297 -6.768 2.732 1.00 71.12 196 TYR A CA 1
ATOM 1498 C C . TYR A 1 196 ? -11.301 -7.376 1.741 1.00 71.12 196 TYR A C 1
ATOM 1500 O O . TYR A 1 196 ? -11.400 -8.556 1.398 1.00 71.12 196 TYR A O 1
ATOM 1508 N N . LEU A 1 197 ? -10.310 -6.599 1.305 1.00 82.81 197 LEU A N 1
ATOM 1509 C CA . LEU A 1 197 ? -9.275 -7.038 0.356 1.00 82.81 197 LEU A CA 1
ATOM 1510 C C . LEU A 1 197 ? -8.069 -7.682 1.040 1.00 82.81 197 LEU A C 1
ATOM 1512 O O . LEU A 1 197 ? -7.446 -8.595 0.483 1.00 82.81 197 LEU A O 1
ATOM 1516 N N . ILE A 1 198 ? -7.754 -7.208 2.243 1.00 85.69 198 ILE A N 1
ATOM 1517 C CA . ILE A 1 198 ? -6.702 -7.704 3.125 1.00 85.69 198 ILE A CA 1
ATOM 1518 C C . ILE A 1 198 ? -7.349 -8.617 4.172 1.00 85.69 198 ILE A C 1
ATOM 1520 O O . ILE A 1 198 ? -8.393 -8.282 4.733 1.00 85.69 198 ILE A O 1
ATOM 1524 N N . PRO A 1 199 ? -6.752 -9.772 4.500 1.00 83.81 199 PRO A N 1
ATOM 1525 C CA . PRO A 1 199 ? -7.301 -10.636 5.538 1.00 83.81 199 PRO A CA 1
ATOM 1526 C C . PRO A 1 199 ? -7.285 -9.951 6.916 1.00 83.81 199 PRO A C 1
ATOM 1528 O O . PRO A 1 199 ? -6.299 -9.325 7.306 1.00 83.81 199 PRO A O 1
ATOM 1531 N N . ARG A 1 200 ? -8.353 -10.120 7.710 1.00 82.12 200 ARG A N 1
ATOM 1532 C CA . ARG A 1 200 ? -8.440 -9.560 9.077 1.00 82.12 200 ARG A CA 1
ATOM 1533 C C . ARG A 1 200 ? -7.313 -10.049 9.990 1.00 82.12 200 ARG A C 1
ATOM 1535 O O . ARG A 1 200 ? -6.836 -9.290 10.832 1.00 82.12 200 ARG A O 1
ATOM 1542 N N . SER A 1 201 ? -6.826 -11.271 9.773 1.00 84.62 201 SER A N 1
ATOM 1543 C CA . SER A 1 201 ? -5.673 -11.836 10.484 1.00 84.62 201 SER A CA 1
ATOM 1544 C C . SER A 1 201 ? -4.381 -11.024 10.310 1.00 84.62 201 SER A C 1
ATOM 1546 O O . SER A 1 201 ? -3.559 -10.997 11.231 1.00 84.62 201 SER A O 1
ATOM 1548 N N . ALA A 1 202 ? -4.215 -10.305 9.192 1.00 88.31 202 ALA A N 1
ATOM 1549 C CA . ALA A 1 202 ? -3.092 -9.388 8.999 1.00 88.31 202 ALA A CA 1
ATOM 1550 C C . ALA A 1 202 ? -3.181 -8.195 9.959 1.00 88.31 202 ALA A C 1
ATOM 1552 O O . ALA A 1 202 ? -2.189 -7.845 10.593 1.00 88.31 202 ALA A O 1
ATOM 1553 N N . PHE A 1 203 ? -4.372 -7.618 10.140 1.00 90.44 203 PHE A N 1
ATOM 1554 C CA . PHE A 1 203 ? -4.587 -6.507 11.072 1.00 90.44 203 PHE A CA 1
ATOM 1555 C C . PHE A 1 203 ? -4.448 -6.921 12.534 1.00 90.44 203 PHE A C 1
ATOM 1557 O O . PHE A 1 203 ? -3.832 -6.193 13.307 1.00 90.44 203 PHE A O 1
ATOM 1564 N N . VAL A 1 204 ? -4.915 -8.118 12.902 1.00 89.69 204 VAL A N 1
ATOM 1565 C CA . VAL A 1 204 ? -4.663 -8.681 14.241 1.00 89.69 204 VAL A CA 1
ATOM 1566 C C . VAL A 1 204 ? -3.161 -8.831 14.488 1.00 89.69 204 VAL A C 1
ATOM 1568 O O . VAL A 1 204 ? -2.660 -8.437 15.541 1.00 89.69 204 VAL A O 1
ATOM 1571 N N . SER A 1 205 ? -2.430 -9.357 13.502 1.00 89.31 205 SER A N 1
ATOM 1572 C CA . SER A 1 205 ? -0.976 -9.521 13.591 1.00 89.31 205 SER A CA 1
ATOM 1573 C C . SER A 1 205 ? -0.266 -8.170 13.710 1.00 89.31 205 SER A C 1
ATOM 1575 O O . SER A 1 205 ? 0.586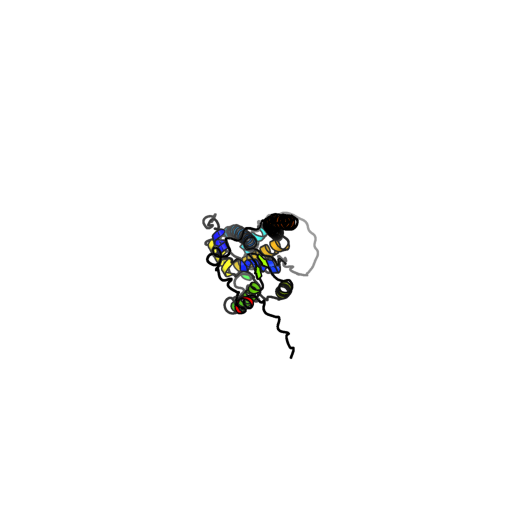 -8.005 14.578 1.00 89.31 205 SER A O 1
ATOM 1577 N N . MET A 1 206 ? -0.675 -7.168 12.926 1.00 91.00 206 MET A N 1
ATOM 1578 C CA . MET A 1 206 ? -0.155 -5.801 13.031 1.00 91.00 206 MET A CA 1
ATOM 1579 C C . MET A 1 206 ? -0.420 -5.175 14.406 1.00 91.00 206 MET A C 1
ATOM 1581 O O . MET A 1 206 ? 0.493 -4.579 14.977 1.00 91.00 206 MET A O 1
ATOM 1585 N N . CYS A 1 207 ? -1.618 -5.345 14.976 1.00 89.94 207 CYS A N 1
ATOM 1586 C CA . CYS A 1 207 ? -1.928 -4.889 16.335 1.00 89.94 207 CYS A CA 1
ATOM 1587 C C . CYS A 1 207 ? -1.019 -5.541 17.383 1.00 89.94 207 CYS A C 1
ATOM 1589 O O . CYS A 1 207 ? -0.532 -4.845 18.275 1.00 89.94 207 CYS A O 1
ATOM 1591 N N . ALA A 1 208 ? -0.757 -6.845 17.250 1.00 88.44 208 ALA A N 1
ATOM 1592 C CA . ALA A 1 208 ? 0.121 -7.599 18.145 1.00 88.44 208 ALA A CA 1
ATOM 1593 C C . ALA A 1 208 ? 1.610 -7.229 17.996 1.00 88.44 208 ALA A C 1
ATOM 1595 O O . ALA A 1 208 ? 2.389 -7.370 18.940 1.00 88.44 208 ALA A O 1
ATOM 1596 N N . VAL A 1 209 ? 2.026 -6.764 16.813 1.00 89.31 209 VAL A N 1
ATOM 1597 C CA . VAL A 1 209 ? 3.375 -6.225 16.585 1.00 89.31 209 VAL A CA 1
ATOM 1598 C C . VAL A 1 209 ? 3.503 -4.823 17.187 1.00 89.31 209 VAL A C 1
ATOM 1600 O O . VAL A 1 209 ? 4.488 -4.536 17.870 1.00 89.31 209 VAL A O 1
ATOM 1603 N N . ALA A 1 210 ? 2.509 -3.960 16.960 1.00 87.38 210 ALA A N 1
ATOM 1604 C CA . ALA A 1 210 ? 2.519 -2.566 17.400 1.00 87.38 210 ALA A CA 1
ATOM 1605 C C . ALA A 1 210 ? 2.293 -2.402 18.915 1.00 87.38 210 ALA A C 1
ATOM 1607 O O . ALA A 1 210 ? 2.812 -1.465 19.523 1.00 87.38 210 ALA A O 1
ATOM 1608 N N . SER A 1 211 ? 1.535 -3.306 19.539 1.00 84.19 211 SER A N 1
ATOM 1609 C CA . SER A 1 211 ? 1.132 -3.215 20.944 1.00 84.19 211 SER A CA 1
ATOM 1610 C C . SER A 1 211 ? 1.034 -4.597 21.600 1.00 84.19 211 SER A C 1
ATOM 1612 O O . SER A 1 211 ? 0.867 -5.606 20.925 1.00 84.19 211 SER A O 1
ATOM 1614 N N . ASN A 1 212 ? 1.098 -4.653 22.935 1.00 81.56 212 ASN A N 1
ATOM 1615 C CA . ASN A 1 212 ? 0.769 -5.878 23.685 1.00 81.56 212 ASN A CA 1
ATOM 1616 C C . ASN A 1 212 ? -0.706 -5.906 24.141 1.00 81.56 212 ASN A C 1
ATOM 1618 O O . ASN A 1 212 ? -1.043 -6.648 25.063 1.00 81.56 212 ASN A O 1
ATOM 1622 N N . LEU A 1 213 ? -1.551 -5.048 23.566 1.00 85.44 213 LEU A N 1
ATOM 1623 C CA . LEU A 1 213 ? -2.948 -4.877 23.955 1.00 85.44 213 LEU A CA 1
ATOM 1624 C C . LEU A 1 213 ? -3.844 -5.709 23.036 1.00 85.44 213 LEU A C 1
ATOM 1626 O O . LEU A 1 213 ? -3.513 -5.949 21.873 1.00 85.44 213 LEU A O 1
ATOM 1630 N N . THR A 1 214 ? -4.978 -6.161 23.561 1.00 88.44 214 THR A N 1
ATOM 1631 C CA . THR A 1 214 ? -5.994 -6.845 22.759 1.00 88.44 214 THR A CA 1
ATOM 1632 C C . THR A 1 214 ? -6.868 -5.829 22.036 1.00 88.44 214 THR A C 1
ATOM 1634 O O . THR A 1 214 ? -6.997 -4.679 22.458 1.00 88.44 214 THR A O 1
ATOM 1637 N N . ILE A 1 215 ? -7.458 -6.256 20.924 1.00 86.94 215 ILE A N 1
ATOM 1638 C CA . ILE A 1 215 ? -8.425 -5.471 20.164 1.00 86.94 215 ILE A CA 1
ATOM 1639 C C . ILE A 1 215 ? -9.737 -6.238 20.105 1.00 86.94 215 ILE A C 1
ATOM 1641 O O . ILE A 1 215 ? -9.761 -7.409 19.723 1.00 86.94 215 ILE A O 1
ATOM 1645 N N . SER A 1 216 ? -10.818 -5.565 20.487 1.00 88.00 216 SER A N 1
ATOM 1646 C CA . SER A 1 216 ? -12.169 -6.103 20.379 1.00 88.00 216 SER A CA 1
ATOM 1647 C C . SER A 1 216 ? -12.532 -6.354 18.916 1.00 88.00 216 SER A C 1
ATOM 1649 O O . SER A 1 216 ? -11.981 -5.752 17.987 1.00 88.00 216 SER A O 1
ATOM 1651 N N . ARG A 1 217 ? -13.524 -7.212 18.685 1.00 83.31 217 ARG A N 1
ATOM 1652 C CA . ARG A 1 217 ? -13.983 -7.542 17.333 1.00 83.31 217 ARG A CA 1
ATOM 1653 C C . ARG A 1 217 ? -14.507 -6.319 16.570 1.00 83.31 217 ARG A C 1
ATOM 1655 O O . ARG A 1 217 ? -14.158 -6.138 15.402 1.00 83.31 217 ARG A O 1
ATOM 1662 N N . ALA A 1 218 ? -15.272 -5.459 17.242 1.00 81.31 218 ALA A N 1
ATOM 1663 C CA . ALA A 1 218 ? -15.757 -4.199 16.684 1.00 81.31 218 ALA A CA 1
ATOM 1664 C C . ALA A 1 218 ? -14.603 -3.222 16.392 1.00 81.31 218 ALA A C 1
ATOM 1666 O O . ALA A 1 218 ? -14.557 -2.622 15.317 1.00 81.31 218 ALA A O 1
ATOM 1667 N N . GLY A 1 219 ? -13.625 -3.116 17.301 1.00 86.12 219 GLY A N 1
ATOM 1668 C CA . GLY A 1 219 ? -12.412 -2.322 17.085 1.00 86.12 219 GLY A CA 1
ATOM 1669 C C . GLY A 1 219 ? -11.613 -2.792 15.870 1.00 86.12 219 GLY A C 1
ATOM 1670 O O . GLY A 1 219 ? -11.181 -1.978 15.057 1.00 86.12 219 GLY A O 1
ATOM 1671 N N . LEU A 1 220 ? -11.482 -4.108 15.690 1.00 87.56 220 LEU A N 1
ATOM 1672 C CA . LEU A 1 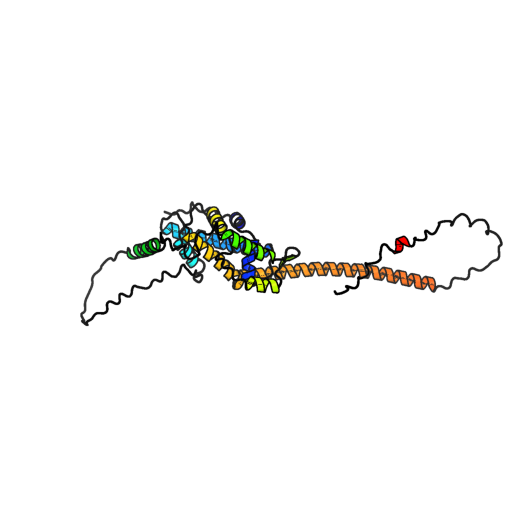220 ? -10.795 -4.690 14.542 1.00 87.56 220 LEU A CA 1
ATOM 1673 C C . LEU A 1 220 ? -11.532 -4.405 13.228 1.00 87.56 220 LEU A C 1
ATOM 1675 O O . LEU A 1 220 ? -10.880 -4.094 12.236 1.00 87.56 220 LEU A O 1
ATOM 1679 N N . SER A 1 221 ? -12.868 -4.498 13.207 1.00 83.50 221 SER A N 1
ATOM 1680 C CA . SER A 1 221 ? -13.666 -4.120 12.028 1.00 83.50 221 SER A CA 1
ATOM 1681 C C . SER A 1 221 ? -13.453 -2.646 11.674 1.00 83.50 221 SER A C 1
ATOM 1683 O O . SER A 1 221 ? -13.214 -2.321 10.515 1.00 83.50 221 SER A O 1
ATOM 1685 N N . ALA A 1 222 ? -13.478 -1.758 12.674 1.00 85.38 222 ALA A N 1
ATOM 1686 C CA . ALA A 1 222 ? -13.262 -0.328 12.477 1.00 85.38 222 ALA A CA 1
ATOM 1687 C C . ALA A 1 222 ? -11.856 -0.024 11.938 1.00 85.38 222 ALA A C 1
ATOM 1689 O O . ALA A 1 222 ? -11.715 0.746 10.989 1.00 85.38 222 ALA A O 1
ATOM 1690 N N . LEU A 1 223 ? -10.824 -0.655 12.508 1.00 90.19 223 LEU A N 1
ATOM 1691 C CA . LEU A 1 223 ? -9.436 -0.509 12.067 1.00 90.19 223 LEU A CA 1
ATOM 1692 C C . LEU A 1 223 ? -9.262 -0.940 10.611 1.00 90.19 223 LEU A C 1
ATOM 1694 O O . LEU A 1 223 ? -8.607 -0.255 9.828 1.00 90.19 223 LEU A O 1
ATOM 1698 N N . HIS A 1 224 ? -9.851 -2.080 10.267 1.00 89.06 224 HIS A N 1
ATOM 1699 C CA . HIS A 1 224 ? -9.766 -2.660 8.939 1.00 89.06 224 HIS A CA 1
ATOM 1700 C C . HIS A 1 224 ? -10.421 -1.748 7.894 1.00 89.06 224 HIS A C 1
ATOM 1702 O O . HIS A 1 224 ? -9.748 -1.287 6.970 1.00 89.06 224 HIS A O 1
ATOM 1708 N N . SER A 1 225 ? -11.678 -1.355 8.129 1.00 85.81 225 SER A N 1
ATOM 1709 C CA . SER A 1 225 ? -12.398 -0.415 7.265 1.00 85.81 225 SER A CA 1
ATOM 1710 C C . SER A 1 225 ? -11.672 0.928 7.133 1.00 85.81 225 SER A C 1
ATOM 1712 O O . SER A 1 225 ? -11.591 1.475 6.034 1.00 85.81 225 SER A O 1
ATOM 1714 N N . ALA A 1 226 ? -11.103 1.453 8.226 1.00 88.25 226 ALA A N 1
ATOM 1715 C CA . ALA A 1 226 ? -10.326 2.693 8.208 1.00 88.25 226 ALA A CA 1
ATOM 1716 C C . ALA A 1 226 ? -9.116 2.590 7.277 1.00 88.25 226 ALA A C 1
ATOM 1718 O O . ALA A 1 226 ? -8.865 3.481 6.467 1.00 88.25 226 ALA A O 1
ATOM 1719 N N . ALA A 1 227 ? -8.367 1.499 7.406 1.00 91.81 227 ALA A N 1
ATOM 1720 C CA . ALA A 1 227 ? -7.113 1.291 6.708 1.00 91.81 227 ALA A CA 1
ATOM 1721 C C . ALA A 1 227 ? -7.318 1.022 5.211 1.00 91.81 227 ALA A C 1
ATOM 1723 O O . ALA A 1 227 ? -6.616 1.606 4.384 1.00 91.81 227 ALA A O 1
ATOM 1724 N N . GLU A 1 228 ? -8.305 0.199 4.846 1.00 89.25 228 GLU A N 1
ATOM 1725 C CA . GLU A 1 228 ? -8.625 -0.053 3.438 1.00 89.25 228 GLU A CA 1
ATOM 1726 C C . GLU A 1 228 ? -9.190 1.186 2.749 1.00 89.25 228 GLU A C 1
ATOM 1728 O O . GLU A 1 228 ? -8.767 1.519 1.640 1.00 89.25 228 GLU A O 1
ATOM 1733 N N . HIS A 1 229 ? -10.089 1.910 3.421 1.00 87.38 229 HIS A N 1
ATOM 1734 C CA . HIS A 1 229 ? -10.642 3.146 2.880 1.00 87.38 229 HIS A CA 1
ATOM 1735 C C . HIS A 1 229 ? -9.562 4.223 2.711 1.00 87.38 229 HIS A C 1
ATOM 1737 O O . HIS A 1 229 ? -9.521 4.893 1.678 1.00 87.38 229 HIS A O 1
ATOM 1743 N N . PHE A 1 230 ? -8.653 4.355 3.684 1.00 90.81 230 PHE A N 1
ATOM 1744 C CA . PHE A 1 230 ? -7.491 5.236 3.577 1.00 90.81 230 PHE A CA 1
ATOM 1745 C C . PHE A 1 230 ? -6.641 4.893 2.351 1.00 90.81 230 PHE A C 1
ATOM 1747 O O . PHE A 1 230 ? -6.385 5.769 1.525 1.00 90.81 230 PHE A O 1
ATOM 1754 N N . LEU A 1 231 ? -6.240 3.626 2.199 1.00 91.81 231 LEU A N 1
ATOM 1755 C CA . LEU A 1 231 ? -5.381 3.214 1.092 1.00 91.81 231 LEU A CA 1
ATOM 1756 C C . LEU A 1 231 ? -6.063 3.418 -0.261 1.00 91.81 231 LEU A C 1
ATOM 1758 O O . LEU A 1 231 ? -5.444 3.947 -1.181 1.00 91.81 231 LEU A O 1
ATOM 1762 N N . PHE A 1 232 ? -7.337 3.040 -0.377 1.00 88.88 232 PHE A N 1
ATOM 1763 C CA . PHE A 1 232 ? -8.110 3.238 -1.598 1.00 88.88 232 PHE A CA 1
ATOM 1764 C C . PHE A 1 232 ? -8.175 4.720 -1.986 1.00 88.88 232 PHE A C 1
ATOM 1766 O O . PHE A 1 232 ? -7.821 5.083 -3.106 1.00 88.88 232 PHE A O 1
ATOM 1773 N N . LYS A 1 233 ? -8.544 5.591 -1.041 1.00 88.19 233 LYS A N 1
ATOM 1774 C CA . LYS A 1 233 ? -8.642 7.038 -1.265 1.00 88.19 233 LYS A CA 1
ATOM 1775 C C . LYS A 1 233 ? -7.288 7.651 -1.631 1.00 88.19 233 LYS A C 1
ATOM 1777 O O . LYS A 1 233 ? -7.229 8.500 -2.521 1.00 88.19 233 LYS A O 1
ATOM 1782 N N . GLU A 1 234 ? -6.208 7.215 -0.981 1.00 91.31 234 GLU A N 1
ATOM 1783 C CA . GLU A 1 234 ? -4.853 7.686 -1.278 1.00 91.31 234 GLU A CA 1
ATOM 1784 C C . GLU A 1 234 ? -4.351 7.242 -2.661 1.00 91.31 234 GLU A C 1
ATOM 1786 O O . GLU A 1 234 ? -3.632 7.993 -3.325 1.00 91.31 234 GLU A O 1
ATOM 1791 N N . LEU A 1 235 ? -4.743 6.050 -3.116 1.00 90.50 235 LEU A N 1
ATOM 1792 C CA . LEU A 1 235 ? -4.407 5.538 -4.446 1.00 90.50 235 LEU A CA 1
ATOM 1793 C C . LEU A 1 235 ? -5.249 6.170 -5.559 1.00 90.50 235 LEU A C 1
ATOM 1795 O O . LEU A 1 235 ? -4.706 6.481 -6.615 1.00 90.50 235 LEU A O 1
ATOM 1799 N N . GLU A 1 236 ? -6.548 6.363 -5.338 1.00 88.06 236 GLU A N 1
ATOM 1800 C CA . GLU A 1 236 ? -7.467 6.891 -6.352 1.00 88.06 236 GLU A CA 1
ATOM 1801 C C . GLU A 1 236 ? -7.308 8.409 -6.528 1.00 88.06 236 GLU A C 1
ATOM 1803 O O . GLU A 1 236 ? -7.173 8.909 -7.642 1.00 88.06 236 GLU A O 1
ATOM 1808 N N . ASN A 1 237 ? -7.317 9.149 -5.415 1.00 85.12 237 ASN A N 1
ATOM 1809 C CA . ASN A 1 237 ? -7.430 10.611 -5.412 1.00 85.12 237 ASN A CA 1
ATOM 1810 C C . ASN A 1 237 ? -6.335 11.312 -4.593 1.00 85.12 237 ASN A C 1
ATOM 1812 O O . ASN A 1 237 ? -6.281 12.545 -4.561 1.00 85.12 237 ASN A O 1
ATOM 1816 N N . GLY A 1 238 ? -5.496 10.553 -3.890 1.00 86.56 238 GLY A N 1
ATOM 1817 C CA . GLY A 1 238 ? -4.482 11.094 -2.998 1.00 86.56 238 GLY A CA 1
ATOM 1818 C C . GLY A 1 238 ? -3.110 11.248 -3.633 1.00 86.56 238 GLY A C 1
ATOM 1819 O O . GLY A 1 238 ? -2.897 11.124 -4.843 1.00 86.56 238 GLY A O 1
ATOM 1820 N N . LYS A 1 239 ? -2.143 11.555 -2.768 1.00 90.25 239 LYS A N 1
ATOM 1821 C CA . LYS A 1 239 ? -0.763 11.782 -3.195 1.00 90.25 239 LYS A CA 1
ATOM 1822 C C . LYS A 1 239 ? -0.101 10.464 -3.584 1.00 90.25 239 LYS A C 1
ATOM 1824 O O . LYS A 1 239 ? 0.663 10.441 -4.549 1.00 90.25 239 LYS A O 1
ATOM 1829 N N . LEU A 1 240 ? -0.419 9.379 -2.875 1.00 91.75 240 LEU A N 1
ATOM 1830 C CA . LEU A 1 240 ? 0.181 8.068 -3.107 1.00 91.75 240 LEU A CA 1
ATOM 1831 C C . LEU A 1 240 ? -0.013 7.590 -4.552 1.00 91.75 240 LEU A C 1
ATOM 1833 O O . LEU A 1 240 ? 0.960 7.172 -5.176 1.00 91.75 240 LEU A O 1
ATOM 1837 N N . GLY A 1 241 ? -1.224 7.711 -5.106 1.00 88.75 241 GLY A N 1
ATOM 1838 C CA . GLY A 1 241 ? -1.494 7.356 -6.503 1.00 88.75 241 GLY A CA 1
ATOM 1839 C C . GLY A 1 241 ? -0.626 8.140 -7.490 1.00 88.75 241 GLY A C 1
ATOM 1840 O O . GLY A 1 241 ? -0.022 7.565 -8.398 1.00 88.75 241 GLY A O 1
ATOM 1841 N N . SER A 1 242 ? -0.488 9.452 -7.268 1.00 89.00 242 SER A N 1
ATOM 1842 C CA . SER A 1 242 ? 0.358 10.310 -8.107 1.00 89.00 242 SER A CA 1
ATOM 1843 C C . SER A 1 242 ? 1.852 9.988 -7.983 1.00 89.00 242 SER A C 1
ATOM 1845 O O . SER A 1 242 ? 2.555 9.956 -8.996 1.00 89.00 242 SER A O 1
ATOM 1847 N N . ASP A 1 243 ? 2.325 9.693 -6.768 1.00 91.44 243 ASP A N 1
ATOM 1848 C CA . ASP A 1 243 ? 3.713 9.314 -6.501 1.00 91.44 243 ASP A CA 1
ATOM 1849 C C . ASP A 1 243 ? 4.029 7.968 -7.178 1.00 91.44 243 ASP A C 1
ATOM 1851 O O . ASP A 1 243 ? 5.053 7.844 -7.847 1.00 91.44 243 ASP A O 1
ATOM 1855 N N . ILE A 1 244 ? 3.121 6.989 -7.091 1.00 91.94 244 ILE A N 1
ATOM 1856 C CA . ILE A 1 244 ? 3.243 5.684 -7.762 1.00 91.94 244 ILE A CA 1
ATOM 1857 C C . ILE A 1 244 ? 3.317 5.848 -9.281 1.00 91.94 244 ILE A C 1
ATOM 1859 O O . ILE A 1 244 ? 4.211 5.283 -9.913 1.00 91.94 244 ILE A O 1
ATOM 1863 N N . ALA A 1 245 ? 2.429 6.654 -9.872 1.00 87.50 245 ALA A N 1
ATOM 1864 C CA . ALA A 1 245 ? 2.450 6.919 -11.309 1.00 87.50 245 ALA A CA 1
ATOM 1865 C C . ALA A 1 245 ? 3.771 7.575 -11.750 1.00 87.50 245 ALA A C 1
ATOM 1867 O O . ALA A 1 245 ? 4.328 7.215 -12.789 1.00 87.50 245 ALA A O 1
ATOM 1868 N N . CYS A 1 246 ? 4.307 8.505 -10.951 1.00 88.62 246 CYS A N 1
ATOM 1869 C CA . CYS A 1 246 ? 5.598 9.135 -11.225 1.00 88.62 246 CYS A CA 1
ATOM 1870 C C . CYS A 1 246 ? 6.754 8.131 -11.156 1.00 88.62 246 CYS A C 1
ATOM 1872 O O . CYS A 1 246 ? 7.588 8.117 -12.062 1.00 88.62 246 CYS A O 1
ATOM 1874 N N . THR A 1 247 ? 6.783 7.275 -10.130 1.00 88.94 247 THR A N 1
ATOM 1875 C CA . THR A 1 247 ? 7.797 6.219 -9.980 1.00 88.94 247 THR A CA 1
ATOM 1876 C C . THR A 1 247 ? 7.777 5.273 -11.181 1.00 88.94 247 THR A C 1
ATOM 1878 O O . THR A 1 247 ? 8.818 5.027 -11.781 1.00 88.94 247 THR A O 1
ATOM 1881 N N . MET A 1 248 ? 6.593 4.838 -11.626 1.00 87.81 248 MET A N 1
ATOM 1882 C CA . MET A 1 248 ? 6.458 3.983 -12.815 1.00 87.81 248 MET A CA 1
ATOM 1883 C C . MET A 1 248 ? 6.951 4.642 -14.096 1.00 87.81 248 MET A C 1
ATOM 1885 O O . MET A 1 248 ? 7.650 4.018 -14.892 1.00 87.81 248 MET A O 1
ATOM 1889 N N . LEU A 1 249 ? 6.579 5.904 -14.315 1.00 87.88 249 LEU A N 1
ATOM 1890 C CA . LEU A 1 249 ? 7.030 6.650 -15.486 1.00 87.88 249 LEU A CA 1
ATOM 1891 C C . LEU A 1 249 ? 8.548 6.830 -15.471 1.00 87.88 249 LEU A C 1
ATOM 1893 O O . LEU A 1 249 ? 9.184 6.725 -16.518 1.00 87.88 249 LEU A O 1
ATOM 1897 N N . GLN A 1 250 ? 9.131 7.084 -14.300 1.00 88.56 250 GLN A N 1
ATOM 1898 C CA . GLN A 1 250 ? 10.573 7.206 -14.150 1.00 88.56 250 GLN A CA 1
ATOM 1899 C C . GLN A 1 250 ? 11.280 5.882 -14.454 1.00 88.56 250 GLN A C 1
ATOM 1901 O O . GLN A 1 250 ? 12.224 5.886 -15.247 1.00 88.56 250 GLN A O 1
ATOM 1906 N N . ASP A 1 251 ? 10.796 4.767 -13.903 1.00 85.75 251 ASP A N 1
ATOM 1907 C CA . ASP A 1 251 ? 11.346 3.433 -14.161 1.00 85.75 251 ASP A CA 1
ATOM 1908 C C . ASP A 1 251 ? 11.315 3.120 -15.664 1.00 85.75 251 ASP A C 1
ATOM 1910 O O . ASP A 1 251 ? 12.352 2.820 -16.262 1.00 85.75 251 ASP A O 1
ATOM 1914 N N . PHE A 1 252 ? 10.172 3.345 -16.317 1.00 85.88 252 PHE A N 1
ATOM 1915 C CA . PHE A 1 252 ? 10.014 3.119 -17.753 1.00 85.88 252 PHE A CA 1
ATOM 1916 C C . PHE A 1 252 ? 10.935 4.002 -18.606 1.00 85.88 252 PHE A C 1
ATOM 1918 O O . PHE A 1 252 ? 11.547 3.534 -19.565 1.00 85.88 252 PHE A O 1
ATOM 1925 N N . VAL A 1 253 ? 11.091 5.284 -18.257 1.00 87.94 253 VAL A N 1
ATOM 1926 C CA . VAL A 1 253 ? 12.015 6.187 -18.964 1.00 87.94 253 VAL A CA 1
ATOM 1927 C C . VAL A 1 253 ? 13.462 5.717 -18.817 1.00 87.94 253 VAL A C 1
ATOM 1929 O O . VAL A 1 253 ? 14.230 5.791 -19.780 1.00 87.94 253 VAL A O 1
ATOM 1932 N N . THR A 1 254 ? 13.852 5.232 -17.635 1.00 86.75 254 THR A N 1
ATOM 1933 C CA . THR A 1 254 ? 15.212 4.718 -17.420 1.00 86.75 254 THR A CA 1
ATOM 1934 C C . THR A 1 254 ? 15.471 3.423 -18.185 1.00 86.75 254 THR A C 1
ATOM 1936 O O . THR A 1 254 ? 16.539 3.290 -18.786 1.00 86.75 254 THR A O 1
ATOM 1939 N N . GLU A 1 255 ? 14.491 2.521 -18.246 1.00 86.81 255 GLU A N 1
ATOM 1940 C CA . GLU A 1 255 ? 14.566 1.285 -19.026 1.00 86.81 255 GLU A CA 1
ATOM 1941 C C . GLU A 1 255 ? 14.658 1.586 -20.526 1.00 86.81 255 GLU A C 1
ATOM 1943 O O . GLU A 1 255 ?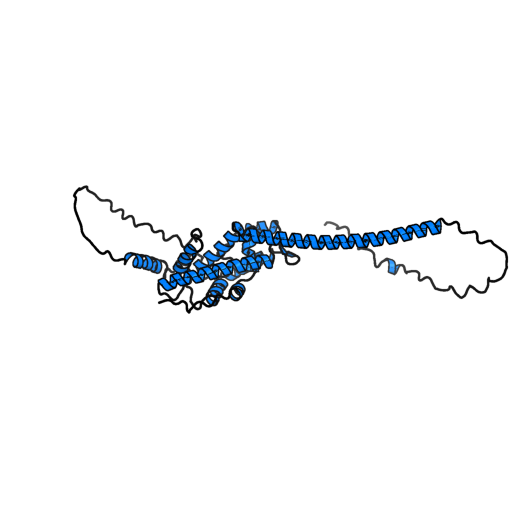 15.605 1.156 -21.185 1.00 86.81 255 GLU A O 1
ATOM 1948 N N . GLN A 1 256 ? 13.780 2.447 -21.052 1.00 87.06 256 GLN A N 1
ATOM 1949 C CA . GLN A 1 256 ? 13.835 2.874 -22.454 1.00 87.06 256 GLN A CA 1
ATOM 1950 C C . GLN A 1 256 ? 15.162 3.548 -22.817 1.00 87.06 256 GLN A C 1
ATOM 1952 O O . GLN A 1 256 ? 15.673 3.374 -23.927 1.00 87.06 256 GLN A O 1
ATOM 1957 N N . ALA A 1 257 ? 15.738 4.336 -21.906 1.00 89.25 257 ALA A N 1
ATOM 1958 C CA . ALA A 1 257 ? 17.043 4.949 -22.123 1.00 89.25 257 ALA A CA 1
ATOM 1959 C C . ALA A 1 257 ? 18.165 3.897 -22.191 1.00 89.25 257 ALA A C 1
ATOM 1961 O O . ALA A 1 257 ? 19.065 4.026 -23.027 1.00 89.25 257 ALA A O 1
ATOM 1962 N N . ALA A 1 258 ? 18.103 2.857 -21.353 1.00 88.56 258 ALA A N 1
ATOM 1963 C CA . ALA A 1 258 ? 19.057 1.752 -21.359 1.00 88.56 258 ALA A CA 1
ATOM 1964 C C . ALA A 1 258 ? 18.942 0.903 -22.637 1.00 88.56 258 ALA A C 1
ATOM 1966 O O . ALA A 1 258 ? 19.951 0.676 -23.309 1.00 88.56 258 ALA A O 1
ATOM 1967 N N . GLU A 1 259 ? 17.724 0.522 -23.030 1.00 89.38 259 GLU A N 1
ATOM 1968 C CA . GLU A 1 259 ? 17.464 -0.209 -24.278 1.00 89.38 259 GLU A CA 1
ATOM 1969 C C . GLU A 1 259 ? 17.926 0.586 -25.500 1.00 89.38 259 GLU A C 1
ATOM 1971 O O . GLU A 1 259 ? 18.583 0.059 -26.402 1.00 89.38 259 GLU A O 1
ATOM 1976 N N . ARG A 1 260 ? 17.638 1.892 -25.523 1.00 90.50 260 ARG A N 1
ATOM 1977 C CA . ARG A 1 260 ? 18.089 2.772 -26.599 1.00 90.50 260 ARG A CA 1
ATOM 1978 C C . ARG A 1 260 ? 19.613 2.814 -26.685 1.00 90.50 260 ARG A C 1
ATOM 1980 O O . ARG A 1 260 ? 20.148 2.743 -27.791 1.00 90.50 260 ARG A O 1
ATOM 1987 N N . ALA A 1 261 ? 20.309 2.918 -25.555 1.00 91.88 261 ALA A N 1
ATOM 1988 C CA . ALA A 1 261 ? 21.769 2.907 -25.531 1.00 91.88 261 ALA A CA 1
ATOM 1989 C C . ALA A 1 261 ? 22.338 1.577 -26.057 1.00 91.88 261 ALA A C 1
ATOM 1991 O O . ALA A 1 261 ? 23.321 1.576 -26.804 1.00 91.88 261 ALA A O 1
ATOM 1992 N N . GLU A 1 262 ? 21.700 0.451 -25.728 1.00 93.00 262 GLU A N 1
ATOM 1993 C CA . GLU A 1 262 ? 22.082 -0.861 -26.251 1.00 93.00 262 GLU A CA 1
ATOM 1994 C C . GLU A 1 262 ? 21.876 -0.949 -27.770 1.00 93.00 262 GLU A C 1
ATOM 1996 O O . GLU A 1 262 ? 22.796 -1.324 -28.504 1.00 93.00 262 GLU A O 1
ATOM 2001 N N . LEU A 1 263 ? 20.705 -0.545 -28.266 1.00 92.81 263 LEU A N 1
ATOM 2002 C CA . LEU A 1 263 ? 20.401 -0.541 -29.697 1.00 92.81 263 LEU A CA 1
ATOM 2003 C C . LEU A 1 263 ? 21.342 0.387 -30.477 1.00 92.81 263 LEU A C 1
ATOM 2005 O O . LEU A 1 263 ? 21.831 0.011 -31.543 1.00 92.81 263 LEU A O 1
ATOM 2009 N N . GLU A 1 264 ? 21.663 1.568 -29.944 1.00 93.56 264 GLU A N 1
ATOM 2010 C CA . GLU A 1 264 ? 22.641 2.483 -30.545 1.00 93.56 264 GLU A CA 1
ATOM 2011 C C . GLU A 1 264 ? 24.043 1.846 -30.618 1.00 93.56 264 GLU A C 1
ATOM 2013 O O . GLU A 1 264 ? 24.720 1.954 -31.648 1.00 93.56 264 GLU A O 1
ATOM 2018 N N . ALA A 1 265 ? 24.463 1.098 -29.591 1.00 92.75 265 ALA A N 1
ATOM 2019 C CA . ALA A 1 265 ? 25.724 0.353 -29.604 1.00 92.75 265 ALA A CA 1
ATOM 2020 C C . ALA A 1 265 ? 25.723 -0.798 -30.631 1.00 92.75 265 ALA A C 1
ATOM 2022 O O . ALA A 1 265 ? 26.723 -1.019 -31.332 1.00 92.75 265 ALA A O 1
ATOM 2023 N N . GLN A 1 266 ? 24.601 -1.509 -30.776 1.00 93.06 266 GLN A N 1
ATOM 2024 C CA . GLN A 1 266 ? 24.440 -2.555 -31.789 1.00 93.06 266 GLN A CA 1
ATOM 2025 C C . GLN A 1 266 ? 24.482 -1.968 -33.208 1.00 93.06 266 GLN A C 1
ATOM 2027 O O . GLN A 1 266 ? 25.206 -2.487 -34.063 1.00 93.06 266 GLN A O 1
ATOM 2032 N N . ILE A 1 267 ? 23.794 -0.846 -33.449 1.00 92.88 267 ILE A N 1
ATOM 2033 C CA . ILE A 1 267 ? 23.819 -0.124 -34.731 1.00 92.88 267 ILE A CA 1
ATOM 2034 C C . ILE A 1 267 ? 25.242 0.336 -35.056 1.00 92.88 267 ILE A C 1
ATOM 2036 O O . ILE A 1 267 ? 25.713 0.121 -36.174 1.00 92.88 267 ILE A O 1
ATOM 2040 N N . ALA A 1 268 ? 25.964 0.913 -34.090 1.00 92.25 268 ALA A N 1
ATOM 2041 C CA . ALA A 1 268 ? 27.350 1.336 -34.284 1.00 92.25 268 ALA A CA 1
ATOM 2042 C C . ALA A 1 268 ? 28.263 0.154 -34.655 1.00 92.25 268 ALA A C 1
ATOM 2044 O O . ALA A 1 268 ? 29.085 0.249 -35.573 1.00 92.25 268 ALA A O 1
ATOM 2045 N N . THR A 1 269 ? 28.074 -0.991 -33.995 1.00 93.50 269 THR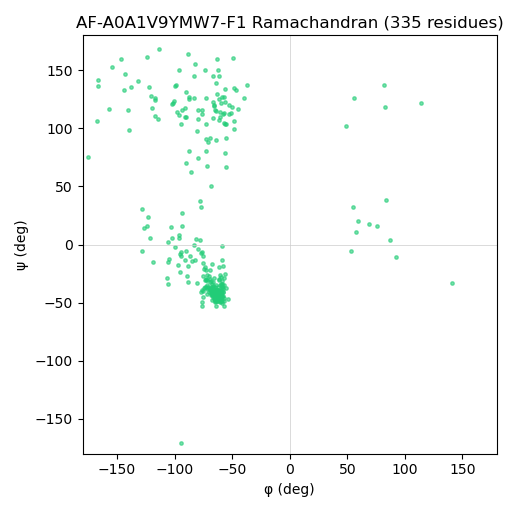 A N 1
ATOM 2046 C CA . THR A 1 269 ? 28.825 -2.221 -34.277 1.00 93.50 269 THR A CA 1
ATOM 2047 C C . THR A 1 269 ? 28.522 -2.757 -35.678 1.00 93.50 269 THR A C 1
ATOM 2049 O O . THR A 1 269 ? 29.443 -3.083 -36.431 1.00 93.50 269 THR A O 1
ATOM 2052 N N . GLN A 1 270 ? 27.248 -2.808 -36.072 1.00 91.81 270 GLN A N 1
ATOM 2053 C CA . GLN A 1 270 ? 26.841 -3.248 -37.409 1.00 91.81 270 GLN A CA 1
ATOM 2054 C C . GLN A 1 270 ? 27.330 -2.285 -38.500 1.00 91.81 270 GLN A C 1
ATOM 2056 O O . GLN A 1 270 ? 27.837 -2.730 -39.531 1.00 91.81 270 GLN A O 1
ATOM 2061 N N . ALA A 1 271 ? 27.274 -0.972 -38.264 1.00 91.69 271 ALA A N 1
ATOM 2062 C CA . ALA A 1 271 ? 27.814 0.031 -39.178 1.00 91.69 271 ALA A CA 1
ATOM 2063 C C . ALA A 1 271 ? 29.331 -0.145 -39.375 1.00 91.69 271 ALA A C 1
ATOM 2065 O O . ALA A 1 271 ? 29.818 -0.138 -40.509 1.00 91.69 271 ALA A O 1
ATOM 2066 N N . ALA A 1 272 ? 30.083 -0.398 -38.298 1.00 90.94 272 ALA A N 1
ATOM 2067 C CA . ALA A 1 272 ? 31.509 -0.705 -38.384 1.00 90.94 272 ALA A CA 1
ATOM 2068 C C . ALA A 1 272 ? 31.773 -1.983 -39.204 1.00 90.94 272 ALA A C 1
ATOM 2070 O O . ALA A 1 272 ? 32.650 -2.000 -40.069 1.00 90.94 272 ALA A O 1
ATOM 2071 N N . GLN A 1 273 ? 30.979 -3.039 -39.022 1.00 92.44 273 GLN A N 1
ATOM 2072 C CA . GLN A 1 273 ? 31.107 -4.260 -39.827 1.00 92.44 273 GLN A CA 1
ATOM 2073 C C . GLN A 1 273 ? 30.800 -4.019 -41.311 1.00 92.44 273 GLN A C 1
ATOM 2075 O O . GLN A 1 273 ? 31.535 -4.504 -42.178 1.00 92.44 273 GLN A O 1
ATOM 2080 N N . LEU A 1 274 ? 29.762 -3.235 -41.617 1.00 89.75 274 LEU A N 1
ATOM 2081 C CA . LEU A 1 274 ? 29.408 -2.877 -42.989 1.00 89.75 274 LEU A CA 1
ATOM 2082 C C . LEU A 1 274 ? 30.523 -2.080 -43.668 1.00 89.75 274 LEU A C 1
ATOM 2084 O O . LEU A 1 274 ? 30.873 -2.410 -44.797 1.00 89.75 274 LEU A O 1
ATOM 2088 N N . THR A 1 275 ? 31.140 -1.106 -42.990 1.00 91.50 275 THR A N 1
ATOM 2089 C CA . THR A 1 275 ? 32.272 -0.346 -43.563 1.00 91.50 275 THR A CA 1
ATOM 2090 C C . THR A 1 275 ? 33.485 -1.232 -43.869 1.00 91.50 275 THR A C 1
ATOM 2092 O O . THR A 1 275 ? 34.144 -1.071 -44.897 1.00 91.50 275 THR A O 1
ATOM 2095 N N . VAL A 1 276 ? 33.762 -2.233 -43.028 1.00 91.12 276 VAL A N 1
ATOM 2096 C CA . VAL A 1 276 ? 34.819 -3.221 -43.295 1.00 91.12 276 VAL A CA 1
ATOM 2097 C C . VAL A 1 276 ? 34.466 -4.097 -44.500 1.00 91.12 276 VAL A C 1
ATOM 2099 O O . VAL A 1 276 ? 35.334 -4.404 -45.322 1.00 91.12 276 VAL A O 1
ATOM 2102 N N . LEU A 1 277 ? 33.206 -4.522 -44.623 1.00 87.94 277 LEU A N 1
ATOM 2103 C CA . LEU A 1 277 ? 32.744 -5.335 -45.750 1.00 87.94 277 LEU A CA 1
ATOM 2104 C C . LEU A 1 277 ? 32.744 -4.554 -47.067 1.00 87.94 277 LEU A C 1
ATOM 2106 O O . LEU A 1 277 ? 33.191 -5.098 -48.079 1.00 87.94 277 LEU A O 1
ATOM 2110 N N . THR A 1 278 ? 32.316 -3.290 -47.067 1.00 90.69 278 THR A N 1
ATOM 2111 C CA . THR A 1 278 ? 32.364 -2.431 -48.259 1.00 90.69 278 THR A CA 1
ATOM 2112 C C . THR A 1 278 ? 33.804 -2.190 -48.698 1.00 90.69 278 THR A C 1
ATOM 2114 O O . THR A 1 278 ? 34.116 -2.414 -49.866 1.00 90.69 278 THR A O 1
ATOM 2117 N N . ALA A 1 279 ? 34.722 -1.895 -47.770 1.00 87.75 279 ALA A N 1
ATOM 2118 C CA . ALA A 1 279 ? 36.144 -1.744 -48.083 1.00 87.75 279 ALA A CA 1
ATOM 2119 C C . ALA A 1 279 ? 36.760 -3.022 -48.690 1.00 87.75 279 ALA A C 1
ATOM 2121 O O . ALA A 1 279 ? 37.527 -2.962 -49.656 1.00 87.75 279 ALA A O 1
ATOM 2122 N N . LYS A 1 280 ? 36.404 -4.206 -48.168 1.00 88.81 280 LYS A N 1
ATOM 2123 C CA . LYS A 1 280 ? 36.822 -5.497 -48.751 1.00 88.81 280 LYS A CA 1
ATOM 2124 C C . LYS A 1 280 ? 36.266 -5.692 -50.162 1.00 88.81 280 LYS A C 1
ATOM 2126 O O . LYS A 1 280 ? 36.975 -6.193 -51.037 1.00 88.81 280 LYS A O 1
ATOM 2131 N N . LEU A 1 281 ? 35.011 -5.313 -50.383 1.00 86.25 281 LEU A N 1
ATOM 2132 C CA . LEU A 1 281 ? 34.340 -5.441 -51.672 1.00 86.25 281 LEU A CA 1
ATOM 2133 C C . LEU A 1 281 ? 34.943 -4.496 -52.721 1.00 86.25 281 LEU A C 1
ATOM 2135 O O . LEU A 1 281 ? 35.151 -4.910 -53.863 1.00 86.25 281 LEU A O 1
ATOM 2139 N N . ASP A 1 282 ? 35.304 -3.275 -52.334 1.00 85.62 282 ASP A N 1
ATOM 2140 C CA . ASP A 1 282 ? 35.976 -2.316 -53.213 1.00 85.62 282 ASP A CA 1
ATOM 2141 C C . ASP A 1 282 ? 37.395 -2.763 -53.568 1.00 85.62 282 ASP A C 1
ATOM 2143 O O . ASP A 1 282 ? 37.774 -2.719 -54.741 1.00 85.62 282 ASP A O 1
ATOM 2147 N N . LYS A 1 283 ? 38.144 -3.319 -52.606 1.00 83.94 283 LYS A N 1
ATOM 2148 C CA . LYS A 1 283 ? 39.441 -3.956 -52.883 1.00 83.94 283 LYS A CA 1
ATOM 2149 C C . LYS A 1 283 ? 39.301 -5.108 -53.883 1.00 83.94 283 LYS A C 1
ATOM 2151 O O . LYS A 1 283 ? 40.057 -5.189 -54.845 1.00 83.94 283 LYS A O 1
ATOM 2156 N N . PHE A 1 284 ? 38.289 -5.960 -53.717 1.00 78.31 284 PHE A N 1
ATOM 2157 C CA . PHE A 1 284 ? 38.031 -7.063 -54.646 1.00 78.31 284 PHE A CA 1
ATOM 2158 C C . PHE A 1 284 ? 37.636 -6.586 -56.054 1.00 78.31 284 PHE A C 1
ATOM 2160 O O . PHE A 1 284 ? 38.024 -7.196 -57.054 1.00 78.31 284 PHE A O 1
ATOM 2167 N N . LYS A 1 285 ? 36.878 -5.486 -56.162 1.00 79.94 285 LYS A N 1
ATOM 2168 C CA . LYS A 1 285 ? 36.559 -4.851 -57.451 1.00 79.94 285 LYS A CA 1
ATOM 2169 C C . LYS A 1 285 ? 37.807 -4.270 -58.120 1.00 79.94 285 LYS A C 1
ATOM 2171 O O . LYS A 1 285 ? 37.981 -4.471 -59.321 1.00 79.94 285 LYS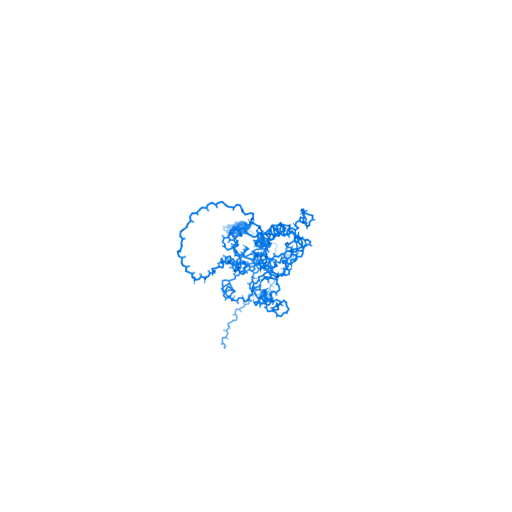 A O 1
ATOM 2176 N N . GLN A 1 286 ? 38.680 -3.605 -57.364 1.00 76.06 286 GLN A N 1
ATOM 2177 C CA . GLN A 1 286 ? 39.952 -3.081 -57.873 1.00 76.06 286 GLN A CA 1
ATOM 2178 C C . GLN A 1 286 ? 40.875 -4.209 -58.349 1.00 76.06 286 GLN A C 1
ATOM 2180 O O . GLN A 1 286 ? 41.375 -4.144 -59.471 1.00 76.06 286 GLN A O 1
ATOM 2185 N N . ASP A 1 287 ? 41.007 -5.292 -57.579 1.00 72.19 287 ASP A N 1
ATOM 2186 C CA . ASP A 1 287 ? 41.801 -6.465 -57.967 1.00 72.19 287 ASP A CA 1
ATOM 2187 C C . ASP A 1 287 ? 41.284 -7.108 -59.270 1.00 72.19 287 ASP A C 1
ATOM 2189 O O . ASP A 1 287 ? 42.075 -7.563 -60.096 1.00 72.19 287 ASP A O 1
ATOM 2193 N N . LYS A 1 288 ? 39.965 -7.089 -59.517 1.00 64.19 288 LYS A N 1
ATOM 2194 C CA . LYS A 1 288 ? 39.368 -7.542 -60.788 1.00 64.19 288 LYS A CA 1
ATOM 2195 C C . LYS A 1 288 ? 39.544 -6.566 -61.957 1.00 64.19 288 LYS A C 1
ATOM 2197 O O . LYS A 1 288 ? 39.519 -7.016 -63.101 1.00 64.19 288 LYS A O 1
ATOM 2202 N N . MET A 1 289 ? 39.679 -5.266 -61.693 1.00 58.28 289 MET A N 1
ATOM 2203 C CA . MET A 1 289 ? 39.851 -4.224 -62.716 1.00 58.28 289 MET A CA 1
ATOM 2204 C C . MET A 1 289 ? 41.311 -3.934 -63.065 1.00 58.28 289 MET A C 1
ATOM 2206 O O . MET A 1 289 ? 41.572 -3.315 -64.096 1.00 58.28 289 MET A O 1
ATOM 2210 N N . THR A 1 290 ? 42.275 -4.411 -62.274 1.00 53.34 290 THR A N 1
ATOM 2211 C CA . THR A 1 290 ? 43.664 -4.436 -62.737 1.00 53.34 290 THR A CA 1
ATOM 2212 C C . THR A 1 290 ? 43.777 -5.412 -63.916 1.00 53.34 290 THR A C 1
ATOM 2214 O O . THR A 1 290 ? 43.451 -6.595 -63.769 1.00 53.34 290 THR A O 1
ATOM 2217 N N . PRO A 1 291 ? 44.200 -4.964 -65.116 1.00 48.91 291 PRO A N 1
ATOM 2218 C CA . PRO A 1 291 ? 44.445 -5.885 -66.210 1.00 48.91 291 PRO A CA 1
ATOM 2219 C C . PRO A 1 291 ? 45.525 -6.845 -65.731 1.00 48.91 291 PRO A C 1
ATOM 2221 O O . PRO A 1 291 ? 46.614 -6.415 -65.341 1.00 48.91 291 PRO A O 1
ATOM 2224 N N . ARG A 1 292 ? 45.216 -8.148 -65.725 1.00 53.72 292 ARG A N 1
ATOM 2225 C CA . ARG A 1 292 ? 46.228 -9.192 -65.556 1.00 53.72 292 ARG A CA 1
ATOM 2226 C C . ARG A 1 292 ? 47.343 -8.852 -66.535 1.00 53.72 292 ARG A C 1
ATOM 2228 O O . ARG A 1 292 ? 47.138 -9.000 -67.738 1.00 53.72 292 ARG A O 1
ATOM 2235 N N . LYS A 1 293 ? 48.483 -8.353 -66.036 1.00 50.75 293 LYS A N 1
ATOM 2236 C CA . LYS A 1 293 ? 49.694 -8.214 -66.846 1.00 50.75 293 LYS A CA 1
ATOM 2237 C C . LYS A 1 293 ? 49.886 -9.579 -67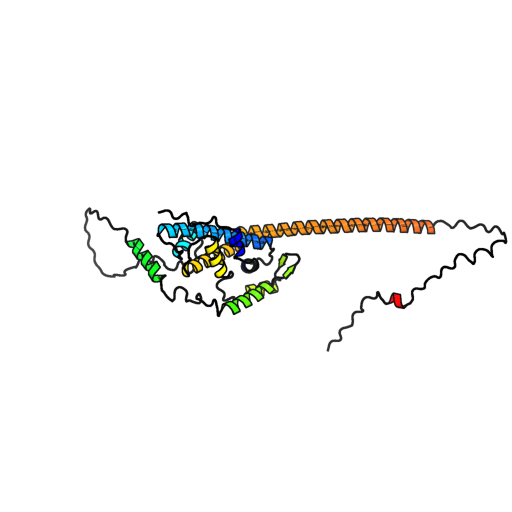.478 1.00 50.75 293 LYS A C 1
ATOM 2239 O O . LYS A 1 293 ? 50.025 -10.572 -66.763 1.00 50.75 293 LYS A O 1
ATOM 2244 N N . SER A 1 294 ? 49.736 -9.613 -68.795 1.00 49.75 294 SER A N 1
ATOM 2245 C CA . SER A 1 294 ? 49.922 -10.790 -69.616 1.00 49.75 294 SER A CA 1
ATOM 2246 C C . SER A 1 294 ? 51.199 -11.464 -69.146 1.00 49.75 294 SER A C 1
ATOM 2248 O O . SER A 1 294 ? 52.280 -10.876 -69.173 1.00 49.75 294 SER A O 1
ATOM 2250 N N . LEU A 1 295 ? 51.040 -12.683 -68.633 1.00 47.62 295 LEU A N 1
ATOM 2251 C CA . LEU A 1 295 ? 52.146 -13.591 -68.418 1.00 47.62 295 LEU A CA 1
ATOM 2252 C C . LEU A 1 295 ? 52.785 -13.740 -69.800 1.00 47.62 295 LEU A C 1
ATOM 2254 O O . LEU A 1 295 ? 52.183 -14.334 -70.696 1.00 47.62 295 LEU A O 1
ATOM 2258 N N . ALA A 1 296 ? 53.926 -13.089 -70.007 1.00 43.06 296 ALA A N 1
ATOM 2259 C CA . ALA A 1 296 ? 54.701 -13.263 -71.216 1.00 43.06 296 ALA A CA 1
ATOM 2260 C C . ALA A 1 296 ? 55.038 -14.754 -71.303 1.00 43.06 296 ALA A C 1
ATOM 2262 O O . ALA A 1 296 ? 55.752 -15.293 -70.458 1.00 43.06 296 ALA A O 1
ATOM 2263 N N . LEU A 1 297 ? 54.453 -15.422 -72.293 1.00 48.06 297 LEU A N 1
ATOM 2264 C CA . LEU A 1 297 ? 54.893 -16.726 -72.754 1.00 48.06 297 LEU A CA 1
ATOM 2265 C C . LEU A 1 297 ? 56.297 -16.532 -73.332 1.00 48.06 297 LEU A C 1
ATOM 2267 O O . LEU A 1 297 ? 56.451 -16.203 -74.502 1.00 48.06 297 LEU A O 1
ATOM 2271 N N . SER A 1 298 ? 57.323 -16.675 -72.497 1.00 42.53 298 SER A N 1
ATOM 2272 C CA . SER A 1 298 ? 58.636 -17.086 -72.975 1.00 42.53 298 SER A CA 1
ATOM 2273 C C . SER A 1 298 ? 58.679 -18.603 -72.883 1.00 42.53 298 SER A C 1
ATOM 2275 O O . SER A 1 298 ? 58.670 -19.168 -71.786 1.00 42.53 298 SER A O 1
ATOM 2277 N N . ASP A 1 299 ? 58.665 -19.236 -74.050 1.00 42.25 299 ASP A N 1
ATOM 2278 C CA . ASP A 1 299 ? 58.864 -20.664 -74.227 1.00 42.25 299 ASP A CA 1
ATOM 2279 C C . ASP A 1 299 ? 60.089 -21.162 -73.455 1.00 42.25 299 ASP A C 1
ATOM 2281 O O . ASP A 1 299 ? 61.171 -20.577 -73.489 1.00 42.25 299 ASP A O 1
ATOM 2285 N N . GLY A 1 300 ? 59.906 -22.280 -72.763 1.00 38.03 300 GLY A N 1
ATOM 2286 C CA . GLY A 1 300 ? 60.946 -22.921 -71.975 1.00 38.03 300 GLY A CA 1
ATOM 2287 C C . GLY A 1 300 ? 60.433 -24.229 -71.410 1.00 38.03 300 GLY A C 1
ATOM 2288 O O . GLY A 1 300 ? 60.077 -24.323 -70.243 1.00 38.03 300 GLY A O 1
ATOM 2289 N N . ASN A 1 301 ? 60.345 -25.226 -72.281 1.00 47.72 301 ASN A N 1
ATOM 2290 C CA . ASN A 1 301 ? 59.909 -26.592 -72.032 1.00 47.72 301 ASN A CA 1
ATOM 2291 C C . ASN A 1 301 ? 60.729 -27.286 -70.923 1.00 47.72 301 ASN A C 1
ATOM 2293 O O . ASN A 1 301 ? 61.620 -28.071 -71.209 1.00 47.72 301 ASN A O 1
ATOM 2297 N N . THR A 1 302 ? 60.442 -27.003 -69.655 1.00 47.88 302 THR A N 1
ATOM 2298 C CA . THR A 1 302 ? 60.824 -27.793 -68.475 1.00 47.88 302 THR A CA 1
ATOM 2299 C C . THR A 1 302 ? 59.800 -27.499 -67.370 1.00 47.88 302 THR A C 1
ATOM 2301 O O . THR A 1 302 ? 59.195 -26.438 -67.350 1.00 47.88 302 THR A O 1
ATOM 2304 N N . VAL A 1 303 ? 59.563 -28.431 -66.444 1.00 44.88 303 VAL A N 1
ATOM 2305 C CA . VAL A 1 303 ? 58.575 -28.324 -65.338 1.00 44.88 303 VAL A CA 1
ATOM 2306 C C . VAL A 1 303 ? 57.114 -28.688 -65.687 1.00 44.88 303 VAL A C 1
ATOM 2308 O O . VAL A 1 303 ? 56.166 -28.147 -65.127 1.00 44.88 303 VAL A O 1
ATOM 2311 N N . ARG A 1 304 ? 56.890 -29.711 -66.526 1.00 43.56 304 ARG A N 1
ATOM 2312 C CA . ARG A 1 304 ? 55.594 -30.438 -66.562 1.00 43.56 304 ARG A CA 1
ATOM 2313 C C . ARG A 1 304 ? 55.550 -31.732 -65.737 1.00 43.56 304 ARG A C 1
ATOM 2315 O O . ARG A 1 304 ? 54.552 -32.441 -65.793 1.00 43.56 304 ARG A O 1
ATOM 2322 N N . VAL A 1 305 ? 56.576 -32.021 -64.931 1.00 49.31 305 VAL A N 1
ATOM 2323 C CA . VAL A 1 305 ? 56.633 -33.264 -64.127 1.00 49.31 305 VAL A CA 1
ATOM 2324 C C . VAL A 1 305 ? 56.686 -33.032 -62.607 1.00 49.31 305 VAL A C 1
ATOM 2326 O O . VAL A 1 305 ? 56.354 -33.936 -61.856 1.00 49.31 305 VAL A O 1
ATOM 2329 N N . ALA A 1 306 ? 56.976 -31.825 -62.107 1.00 47.81 306 ALA A N 1
ATOM 2330 C CA . ALA A 1 306 ? 57.256 -31.630 -60.671 1.00 47.81 306 ALA A CA 1
ATOM 2331 C C . ALA A 1 306 ? 56.117 -31.025 -59.815 1.00 47.81 306 ALA A C 1
ATOM 2333 O O . ALA A 1 306 ? 56.328 -30.737 -58.640 1.00 47.81 306 ALA A O 1
ATOM 2334 N N . LEU A 1 307 ? 54.912 -30.818 -60.361 1.00 45.50 307 LEU A N 1
ATOM 2335 C CA . LEU A 1 307 ? 53.815 -30.123 -59.654 1.00 45.50 307 LEU A CA 1
ATOM 2336 C C . LEU A 1 307 ? 52.491 -30.899 -59.599 1.00 45.50 307 LEU A C 1
ATOM 2338 O O . LEU A 1 307 ? 51.464 -30.335 -59.229 1.00 45.50 307 LEU A O 1
ATOM 2342 N N . LYS A 1 308 ? 52.509 -32.199 -59.918 1.00 46.56 308 LYS A N 1
ATOM 2343 C CA . LYS A 1 308 ? 51.325 -33.066 -59.804 1.00 46.56 308 LYS A CA 1
ATOM 2344 C C . LYS A 1 308 ? 51.122 -33.663 -58.401 1.00 46.56 308 LYS A C 1
ATOM 2346 O O . LYS A 1 308 ? 50.008 -34.068 -58.099 1.00 46.56 308 LYS A O 1
ATOM 2351 N N . ASP A 1 309 ? 52.133 -33.599 -57.528 1.00 48.19 309 ASP A N 1
ATOM 2352 C CA . ASP A 1 309 ? 52.110 -34.267 -56.212 1.00 48.19 309 ASP A CA 1
ATOM 2353 C C . ASP A 1 309 ? 51.897 -33.346 -54.996 1.00 48.19 309 ASP A C 1
ATOM 2355 O O . ASP A 1 309 ? 51.884 -33.826 -53.867 1.00 48.19 309 ASP A O 1
ATOM 2359 N N . LYS A 1 310 ? 51.708 -32.0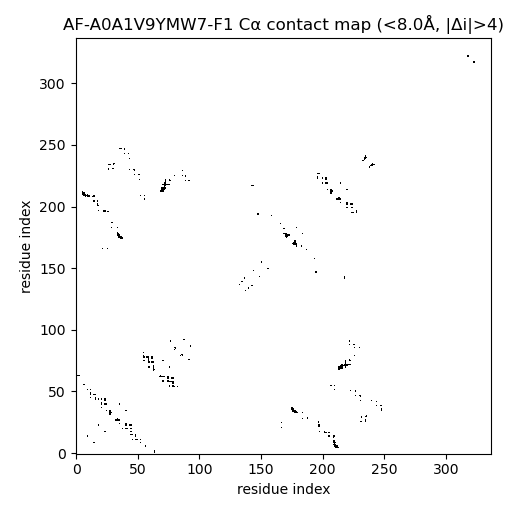27 -55.169 1.00 53.25 310 LYS A N 1
ATOM 2360 C CA . LYS A 1 310 ? 51.606 -31.092 -54.019 1.00 53.25 310 LYS A CA 1
ATOM 2361 C C . LYS A 1 310 ? 50.312 -30.278 -53.900 1.00 53.25 310 LYS A C 1
ATOM 2363 O O . LYS A 1 310 ? 50.202 -29.473 -52.984 1.00 53.25 310 LYS A O 1
ATOM 2368 N N . PHE A 1 311 ? 49.309 -30.519 -54.747 1.00 45.94 311 PHE A N 1
ATOM 2369 C CA . PHE A 1 311 ? 47.982 -29.878 -54.636 1.00 45.94 311 PHE A CA 1
ATOM 2370 C C . PHE A 1 311 ? 46.812 -30.874 -54.659 1.00 45.94 311 PHE A C 1
ATOM 2372 O O . PHE A 1 311 ? 45.707 -30.557 -55.093 1.00 45.94 311 PHE A O 1
ATOM 2379 N N . GLY A 1 312 ? 47.042 -32.087 -54.158 1.00 43.94 312 GLY A N 1
ATOM 2380 C CA . GLY A 1 312 ? 45.991 -33.064 -53.888 1.00 43.94 312 GLY A CA 1
ATOM 2381 C C . GLY A 1 312 ? 45.363 -32.876 -52.507 1.00 43.94 312 GLY A C 1
ATOM 2382 O O . GLY A 1 312 ? 45.452 -33.777 -51.682 1.00 43.94 312 GLY A O 1
ATOM 2383 N N . THR A 1 313 ? 44.730 -31.735 -52.227 1.00 49.59 313 THR A N 1
ATOM 2384 C CA . THR A 1 313 ? 43.710 -31.689 -51.168 1.00 49.59 313 THR A CA 1
ATOM 2385 C C . THR A 1 313 ? 42.353 -31.970 -51.810 1.00 49.59 313 THR A C 1
ATOM 2387 O O . THR A 1 313 ? 41.919 -31.222 -52.692 1.00 49.59 313 THR A O 1
ATOM 2390 N N . PRO A 1 314 ? 41.658 -33.058 -51.432 1.00 49.28 314 PRO A N 1
ATOM 2391 C CA . PRO A 1 314 ? 40.345 -33.336 -51.981 1.00 49.28 314 PRO A CA 1
ATOM 2392 C C . PRO A 1 314 ? 39.387 -32.242 -51.504 1.00 49.28 314 PRO A C 1
ATOM 2394 O O . PRO A 1 314 ? 39.163 -32.069 -50.305 1.00 49.28 314 PRO A O 1
ATOM 2397 N N . ARG A 1 315 ? 38.804 -31.494 -52.448 1.00 52.62 315 ARG A N 1
ATOM 2398 C CA . ARG A 1 315 ? 37.603 -30.698 -52.181 1.00 52.62 315 ARG A CA 1
ATOM 2399 C C . ARG A 1 315 ? 36.542 -31.660 -51.651 1.00 52.62 315 ARG A C 1
ATOM 2401 O O . ARG A 1 315 ? 35.960 -32.410 -52.434 1.00 52.62 315 ARG A O 1
ATOM 2408 N N . LYS A 1 316 ? 36.296 -31.637 -50.337 1.00 54.69 316 LYS A N 1
ATOM 2409 C CA . LYS A 1 316 ? 35.088 -32.213 -49.742 1.00 54.69 316 LYS A CA 1
ATOM 2410 C C . LYS A 1 316 ? 33.905 -31.557 -50.449 1.00 54.69 316 LYS A C 1
ATOM 2412 O O . LYS A 1 316 ? 33.615 -30.384 -50.233 1.00 54.69 316 LYS A O 1
ATOM 2417 N N . ARG A 1 317 ? 33.273 -32.291 -51.362 1.00 56.47 317 ARG A N 1
ATOM 2418 C CA . ARG A 1 317 ? 31.923 -31.963 -51.802 1.00 56.47 317 ARG A CA 1
ATOM 2419 C C . ARG A 1 317 ? 31.054 -32.148 -50.565 1.00 56.47 317 ARG A C 1
ATOM 2421 O O . ARG A 1 317 ? 31.012 -33.252 -50.031 1.00 56.47 317 ARG A O 1
ATOM 2428 N N . LEU A 1 318 ? 30.448 -31.067 -50.082 1.00 50.41 318 LEU A N 1
ATOM 2429 C CA . LEU A 1 318 ? 29.336 -31.162 -4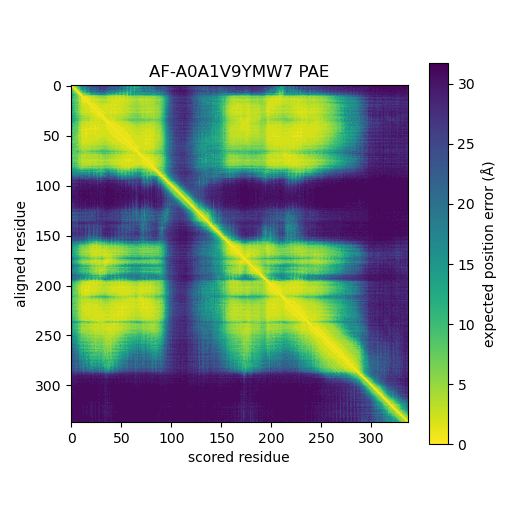9.142 1.00 50.41 318 LEU A CA 1
ATOM 2430 C C . LEU A 1 318 ? 28.308 -32.105 -49.779 1.00 50.41 318 LEU A C 1
ATOM 2432 O O . LEU A 1 318 ? 27.892 -31.879 -50.919 1.00 50.41 318 LEU A O 1
ATOM 2436 N N . SER A 1 319 ? 28.002 -33.212 -49.103 1.00 57.94 319 SER A N 1
ATOM 2437 C CA . SER A 1 319 ? 26.935 -34.119 -49.517 1.00 57.94 319 SER A CA 1
ATOM 2438 C C . SER A 1 319 ? 25.605 -33.368 -49.470 1.00 57.94 319 SER A C 1
ATOM 2440 O O . SER A 1 319 ? 25.425 -32.442 -48.679 1.00 57.94 319 SER A O 1
ATOM 2442 N N . SER A 1 320 ? 24.665 -33.761 -50.328 1.00 55.28 320 SER A N 1
ATOM 2443 C CA . SER A 1 320 ? 23.322 -33.173 -50.391 1.00 55.28 320 SER A CA 1
ATOM 2444 C C . SER A 1 320 ? 22.550 -33.257 -49.067 1.00 55.28 320 SER A C 1
ATOM 2446 O O . SER A 1 320 ? 21.618 -32.485 -48.876 1.00 55.28 320 SER A O 1
ATOM 2448 N N . GLU A 1 321 ? 22.954 -34.137 -48.148 1.00 54.19 321 GLU A N 1
ATOM 2449 C CA . GLU A 1 321 ? 22.386 -34.248 -46.798 1.00 54.19 321 GLU A CA 1
ATOM 2450 C C . GLU A 1 321 ? 22.671 -33.015 -45.927 1.00 54.19 321 GLU A C 1
ATOM 2452 O O . GLU A 1 321 ? 21.789 -32.562 -45.207 1.00 54.19 321 GLU A O 1
ATOM 2457 N N . MET A 1 322 ? 23.841 -32.376 -46.059 1.00 53.03 322 MET A N 1
ATOM 2458 C CA . MET A 1 322 ? 24.183 -31.182 -45.264 1.00 53.03 322 MET A CA 1
ATOM 2459 C C . MET A 1 322 ? 23.485 -29.890 -45.725 1.00 53.03 322 MET A C 1
ATOM 2461 O O . MET A 1 322 ? 23.602 -28.854 -45.074 1.00 53.03 322 MET A O 1
ATOM 2465 N N . LEU A 1 323 ? 22.766 -29.930 -46.850 1.00 55.56 323 LEU A N 1
ATOM 2466 C CA . LEU A 1 323 ? 21.953 -28.817 -47.357 1.00 55.56 323 LEU A CA 1
ATOM 2467 C C . LEU A 1 323 ? 20.481 -28.899 -46.917 1.00 55.56 323 LEU A C 1
ATOM 2469 O O . LEU A 1 323 ? 19.733 -27.958 -47.171 1.00 55.56 323 LEU A O 1
ATOM 2473 N N . GLN A 1 324 ? 20.063 -29.990 -46.263 1.00 57.34 324 GLN A N 1
ATOM 2474 C CA . GLN A 1 324 ? 18.683 -30.177 -45.796 1.00 57.34 324 GLN A CA 1
ATOM 2475 C C . GLN A 1 324 ? 18.477 -29.810 -44.320 1.00 57.34 324 GLN A C 1
ATOM 2477 O O . GLN A 1 324 ? 17.352 -29.531 -43.923 1.00 57.34 324 GLN A O 1
ATOM 2482 N N . GLU A 1 325 ? 19.544 -29.725 -43.523 1.00 54.97 325 GLU A N 1
ATOM 2483 C CA . GLU A 1 325 ? 19.452 -29.499 -42.070 1.00 54.97 325 GLU A CA 1
ATOM 2484 C C . GLU A 1 325 ? 19.144 -28.035 -41.679 1.00 54.97 325 GLU A C 1
ATOM 2486 O O . GLU A 1 325 ? 18.868 -27.751 -40.522 1.00 54.97 325 GLU A O 1
ATOM 2491 N N . ASN A 1 326 ? 19.139 -27.100 -42.640 1.00 52.12 326 ASN A N 1
ATOM 2492 C CA . ASN A 1 326 ? 18.881 -25.668 -42.409 1.00 52.12 326 ASN A CA 1
ATOM 2493 C C . ASN A 1 326 ? 17.702 -25.102 -43.225 1.00 52.12 326 ASN A C 1
ATOM 2495 O O . ASN A 1 326 ? 17.657 -23.898 -43.490 1.00 52.12 326 ASN A O 1
ATOM 2499 N N . GLN A 1 327 ? 16.749 -25.934 -43.659 1.00 54.38 327 GLN A N 1
ATOM 2500 C CA . GLN A 1 327 ? 15.501 -25.401 -44.212 1.00 54.38 327 GLN A CA 1
ATOM 2501 C C . GLN A 1 327 ? 14.514 -25.068 -43.080 1.00 54.38 327 GLN A C 1
ATOM 2503 O O . GLN A 1 327 ? 14.211 -25.948 -42.275 1.00 54.38 327 GLN A O 1
ATOM 2508 N N . PRO A 1 328 ? 13.981 -23.832 -43.007 1.00 57.41 328 PRO A N 1
ATOM 2509 C CA . PRO A 1 328 ? 12.869 -23.536 -42.111 1.00 57.41 328 PRO A CA 1
ATOM 2510 C C . PRO A 1 328 ? 11.653 -24.397 -42.499 1.00 57.41 328 PRO A C 1
ATOM 2512 O O . PRO A 1 328 ? 11.452 -24.656 -43.694 1.00 57.41 328 PRO A O 1
ATOM 2515 N N . PRO A 1 329 ? 10.838 -24.855 -41.529 1.00 60.38 329 PRO A N 1
ATOM 2516 C CA . PRO A 1 329 ? 9.687 -25.696 -41.821 1.00 60.38 329 PRO A CA 1
ATOM 2517 C C . PRO A 1 329 ? 8.739 -24.966 -42.773 1.00 60.38 329 PRO A C 1
ATOM 2519 O O . PRO A 1 329 ? 8.334 -23.826 -42.546 1.00 60.38 329 PRO A O 1
ATOM 2522 N N . THR A 1 330 ? 8.406 -25.631 -43.875 1.00 58.06 330 THR A N 1
ATOM 2523 C CA . THR A 1 330 ? 7.446 -25.136 -44.860 1.00 58.06 330 THR A CA 1
ATOM 2524 C C . THR A 1 330 ? 6.075 -25.025 -44.180 1.00 58.06 330 THR A C 1
ATOM 2526 O O . THR A 1 330 ? 5.648 -26.002 -43.558 1.00 58.06 330 THR A O 1
ATOM 2529 N N . PRO A 1 331 ? 5.363 -23.886 -44.268 1.00 47.38 331 PRO A N 1
ATOM 2530 C CA . PRO A 1 331 ? 4.057 -23.748 -43.637 1.00 47.38 331 PRO A CA 1
ATOM 2531 C C . PRO A 1 331 ? 3.078 -24.735 -44.279 1.00 47.38 331 PRO A C 1
ATOM 2533 O O . PRO A 1 331 ? 2.776 -24.654 -45.471 1.00 47.38 331 PRO A O 1
ATOM 2536 N N . GLN A 1 332 ? 2.602 -25.700 -43.490 1.00 52.22 332 GLN A N 1
ATOM 2537 C CA . GLN A 1 332 ? 1.529 -26.587 -43.918 1.00 52.22 332 GLN A CA 1
ATOM 2538 C C . GLN A 1 332 ? 0.252 -25.761 -44.070 1.00 52.22 332 GLN A C 1
ATOM 2540 O O . GLN A 1 332 ? -0.203 -25.109 -43.132 1.00 52.22 332 GLN A O 1
ATOM 2545 N N . SER A 1 333 ? -0.333 -25.789 -45.266 1.00 49.53 333 SER A N 1
ATOM 2546 C CA . SER A 1 333 ? -1.656 -25.229 -45.511 1.00 49.53 333 SER A CA 1
ATOM 2547 C C . SER A 1 333 ? -2.676 -25.953 -44.630 1.00 49.53 333 SER A C 1
ATOM 2549 O O . SER A 1 333 ? -2.932 -27.145 -44.829 1.00 49.53 333 SER A O 1
ATOM 2551 N N . VAL A 1 334 ? -3.262 -25.233 -43.678 1.00 51.00 334 VAL A N 1
ATOM 2552 C CA . VAL A 1 334 ? -4.389 -25.696 -42.869 1.00 51.00 334 VAL A CA 1
ATOM 2553 C C . VAL A 1 334 ? -5.554 -26.001 -43.812 1.00 51.00 334 VAL A C 1
ATOM 2555 O O . VAL A 1 334 ? -6.129 -25.104 -44.428 1.00 51.00 334 VAL A O 1
ATOM 2558 N N . ARG A 1 335 ? -5.887 -27.285 -43.968 1.00 47.06 335 ARG A N 1
ATOM 2559 C CA . ARG A 1 335 ? -7.158 -27.689 -44.571 1.00 47.06 335 ARG A CA 1
ATOM 2560 C C . ARG A 1 335 ? -8.231 -27.554 -43.500 1.00 47.06 335 ARG A C 1
ATOM 2562 O O . ARG A 1 335 ? -8.274 -28.365 -42.582 1.00 47.06 335 ARG A O 1
ATOM 2569 N N . TYR A 1 336 ? -9.084 -26.549 -43.654 1.00 43.00 336 TYR A N 1
ATOM 2570 C CA . TYR A 1 336 ? -10.353 -26.472 -42.942 1.00 43.00 336 TYR A CA 1
ATOM 2571 C C . TYR A 1 336 ? -11.192 -27.722 -43.245 1.00 43.00 336 TYR A C 1
ATOM 2573 O O . TYR A 1 336 ? -11.420 -28.067 -44.411 1.00 43.00 336 TYR A O 1
ATOM 2581 N N . ARG A 1 337 ? -11.634 -28.391 -42.184 1.00 45.97 337 ARG A N 1
ATOM 2582 C CA . ARG A 1 337 ? -12.848 -29.199 -42.140 1.00 45.97 337 ARG A CA 1
ATOM 2583 C C . ARG A 1 337 ? -13.635 -28.767 -40.923 1.00 45.97 337 ARG A C 1
ATOM 2585 O O . ARG A 1 337 ? -12.981 -28.534 -39.886 1.00 45.97 337 ARG A O 1
#

Radius of gyration: 39.69 Å; Cα contacts (8 Å, |Δi|>4): 230; chains: 1; bounding box: 111×72×116 Å

Secondary structure (DSSP, 8-state):
---GGGB----HHHHHTTS-HHHHHHHHHHTT--EEEHHHHHHHHHHHHHHHHHHHHHHHHHHHHTT-SEE-HHHHHHHHHHH-TT---TTTS-----------------------------S-HHHHHHHHHHHHSSS-TTTTTSS-S-TTTTTHHHHHHHHHHHHHT-EEETTEEE--HHHHHHHHHS----S-SS-HHHHHHHHHHHBSSEE-HHHHHHHHHHHHHHHHHHHHTSHHHHHHHHHHHHHHHHHHHHHHHHHHHHHHHHHHHHHHHHHHHHHHHHHHHS-------------SSSSSSS------PPPGGGGTTTPPPP-------

Foldseek 3Di:
DDPVVWFDVQPLVQLLVLFDLLLQVVLCLQLVNQKDFSVLSSLLSSVLSVVLLQLLVQLVVVCVVVVHQARALVSSVRSLCVVDVPDDFPLVCVPPPPPPPPPPDDDDDDDDDDDDDDDDDDPCVVVVVVVVVCVVCPPPPVNCVPLNDDCVPPCVVVVVVLSVVLSVQFDDDPRMTGHDPVSSVVNNPDPDPDPASTDLSSSQSSSVSRGVGHYDPNSSVSSRSSSSVVSSCCCNPNPSVVVSVVVVVVVVVVVVVVVVVVVVVVVVVVVVVVVVVVVVVVVVVVVVPPPPPPPPPPDDPDPPPPPPPPPPDDDPDDPPVVVPPPDDDDDDDDDDD

pLDDT: mean 71.34, std 20.85, range [29.7, 96.0]

Nearest PDB structures (foldseek):
  7n8n-assembly1_C  TM=7.029E-01  e=4.389E-02  Marseillevirus sp. 'Melbournevirus'
  6ae8-assembly2_B  TM=6.236E-01  e=4.427E-01  Saccharomyces cerevisiae S288C
  8uqc-assembly1_A  TM=6.854E-01  e=1.007E+00  Homo sapiens
  7dlx-assembly3_C  TM=6.879E-01  e=1.443E+00  Saccharomyces cerevisiae RM11-1a